Protein 2HJP (pdb70)

B-factor: mean 24.94, std 9.7, range [4.36, 78.2]

Structure (mmCIF, N/CA/C/O backbone):
data_2HJP
#
_entry.id   2HJP
#
_cell.length_a   74.890
_cell.length_b   79.180
_cell.length_c   93.430
_cell.angle_alpha   90.00
_cell.angle_beta   90.00
_cell.angle_gamma   90.00
#
_symmetry.space_group_name_H-M   'I 2 2 2'
#
loop_
_entity.id
_entity.type
_entity.pdbx_description
1 polymer 'Phosphonopyruvate hydrolase'
2 non-polymer alpha-D-xylopyranose
3 non-polymer 'MAGNESIUM ION'
4 non-polymer 'SODIUM ION'
5 non-polymer 'CHLORIDE ION'
6 non-polymer PHOSPHONOPYRUVATE
7 water water
#
loop_
_atom_site.group_PDB
_atom_site.id
_atom_site.type_symbol
_atom_site.label_atom_id
_atom_site.label_alt_id
_atom_site.label_comp_id
_atom_site.label_asym_id
_atom_site.label_entity_id
_atom_site.label_seq_id
_atom_site.pdbx_PDB_ins_code
_atom_site.Cartn_x
_atom_site.Cartn_y
_atom_site.Cartn_z
_atom_site.occupancy
_atom_site.B_iso_or_equiv
_atom_site.auth_seq_id
_atom_site.auth_comp_id
_atom_site.auth_asym_id
_atom_site.auth_atom_id
_atom_site.pdbx_PDB_model_num
ATOM 1 N N . MET A 1 1 ? 48.643 39.694 16.845 1.00 34.03 1 MET A N 1
ATOM 2 C CA . MET A 1 1 ? 48.360 38.399 17.520 1.00 34.69 1 MET A CA 1
ATOM 3 C C . MET A 1 1 ? 47.899 38.539 18.963 1.00 31.32 1 MET A C 1
ATOM 4 O O . MET A 1 1 ? 48.517 39.245 19.754 1.00 30.64 1 MET A O 1
ATOM 9 N N . THR A 1 2 ? 46.851 37.819 19.317 1.00 29.79 2 THR A N 1
ATOM 10 C CA . THR A 1 2 ? 46.388 37.836 20.692 1.00 26.50 2 THR A CA 1
A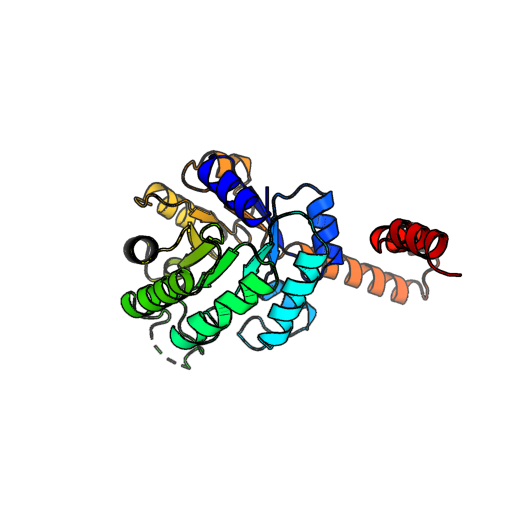TOM 11 C C . THR A 1 2 ? 47.382 36.983 21.518 1.00 24.39 2 THR A C 1
ATOM 12 O O . THR A 1 2 ? 48.226 36.267 20.968 1.00 23.63 2 THR A O 1
ATOM 16 N N . LYS A 1 3 ? 47.323 37.068 22.841 1.00 22.45 3 LYS A N 1
ATOM 17 C CA . LYS A 1 3 ? 48.240 36.220 23.626 1.00 21.49 3 LYS A CA 1
ATOM 18 C C . LYS A 1 3 ? 47.996 34.741 23.362 1.00 20.19 3 LYS A C 1
ATOM 19 O O . LYS A 1 3 ? 48.919 33.957 23.292 1.00 19.28 3 LYS A O 1
ATOM 25 N N . ASN A 1 4 ? 46.742 34.338 23.208 1.00 22.59 4 ASN A N 1
ATOM 26 C CA . ASN A 1 4 ? 46.479 32.873 23.002 1.00 22.87 4 ASN A CA 1
ATOM 27 C C . ASN A 1 4 ? 47.103 32.393 21.710 1.00 24.01 4 ASN A C 1
ATOM 28 O O . ASN A 1 4 ? 47.635 31.310 21.633 1.00 23.49 4 ASN A O 1
ATOM 33 N N . GLN A 1 5 ? 47.028 33.241 20.687 1.00 27.48 5 GLN A N 1
ATOM 34 C CA . GLN A 1 5 ? 47.619 32.909 19.392 1.00 29.32 5 GLN A CA 1
ATOM 35 C C . GLN A 1 5 ? 49.123 32.816 19.548 1.00 29.00 5 GLN A C 1
ATOM 36 O O . GLN A 1 5 ? 49.757 31.897 19.025 1.00 29.96 5 GLN A O 1
ATOM 42 N N . ALA A 1 6 ? 49.704 33.811 20.213 1.00 26.28 6 ALA A N 1
ATOM 43 C CA . ALA A 1 6 ? 51.146 33.790 20.475 1.00 23.83 6 ALA A CA 1
ATOM 44 C C . ALA A 1 6 ? 51.607 32.468 21.137 1.00 22.14 6 ALA A C 1
ATOM 45 O O . ALA A 1 6 ? 52.608 31.935 20.779 1.00 21.76 6 ALA A O 1
ATOM 47 N N . LEU A 1 7 ? 50.887 31.962 22.137 1.00 22.47 7 LEU A N 1
ATOM 48 C CA . LEU A 1 7 ? 51.305 30.735 22.798 1.00 21.50 7 LEU A CA 1
ATOM 49 C C . LEU A 1 7 ? 51.138 29.557 21.854 1.00 24.05 7 LEU A C 1
ATOM 50 O O . LEU A 1 7 ? 52.022 28.680 21.751 1.00 22.74 7 LEU A O 1
ATOM 55 N N . ARG A 1 8 ? 50.008 29.520 21.161 1.00 24.62 8 ARG A N 1
ATOM 56 C CA . ARG A 1 8 ? 49.766 28.440 20.198 1.00 26.41 8 ARG A CA 1
ATOM 57 C C . ARG A 1 8 ? 50.856 28.496 19.095 1.00 27.36 8 ARG A C 1
ATOM 58 O O . ARG A 1 8 ? 51.373 27.475 18.689 1.00 29.04 8 ARG A O 1
ATOM 66 N N . ALA A 1 9 ? 51.251 29.683 18.650 1.00 27.67 9 ALA A N 1
ATOM 67 C CA . ALA A 1 9 ? 52.296 29.816 17.635 1.00 28.96 9 ALA A CA 1
ATOM 68 C C . ALA A 1 9 ? 53.653 29.241 18.150 1.00 29.98 9 ALA A C 1
ATOM 69 O O . ALA A 1 9 ? 54.362 28.501 17.444 1.00 28.47 9 ALA A O 1
ATOM 71 N N . ALA A 1 10 ? 54.010 29.578 19.384 1.00 30.15 10 ALA A N 1
ATOM 72 C CA . ALA A 1 10 ? 55.242 29.059 19.982 1.00 29.42 10 ALA A CA 1
ATOM 73 C C . ALA A 1 10 ? 55.161 27.517 20.044 1.00 29.20 10 ALA A C 1
ATOM 74 O O . ALA A 1 10 ? 56.103 26.810 19.682 1.00 29.70 10 ALA A O 1
ATOM 76 N N . LEU A 1 11 ? 54.033 26.978 20.475 1.00 29.54 11 LEU A N 1
ATOM 77 C CA . LEU A 1 11 ? 53.916 25.502 20.505 1.00 31.89 11 LEU A CA 1
ATOM 78 C C . LEU A 1 11 ? 53.971 24.821 19.113 1.00 32.81 11 LEU A C 1
ATOM 79 O O . LEU A 1 11 ? 54.592 23.751 18.939 1.00 33.69 11 LEU A O 1
ATOM 84 N N . ASP A 1 12 ? 53.315 25.415 18.122 1.00 32.59 12 ASP A N 1
ATOM 85 C CA . ASP A 1 12 ? 53.311 24.802 16.788 1.00 32.09 12 ASP A CA 1
ATOM 86 C C . ASP A 1 12 ? 54.630 25.086 16.098 1.00 31.67 12 ASP A C 1
ATOM 87 O O . ASP A 1 12 ? 55.027 24.377 15.198 1.00 32.50 12 ASP A O 1
ATOM 92 N N . SER A 1 13 ? 55.319 26.142 16.514 1.00 32.49 13 SER A N 1
ATOM 93 C CA . SER A 1 13 ? 56.562 26.500 15.857 1.00 32.74 13 SER A CA 1
ATOM 94 C C . SER A 1 13 ? 57.732 25.600 16.135 1.00 33.28 13 SER A C 1
ATOM 95 O O . SER A 1 13 ? 58.691 25.618 15.397 1.00 34.91 13 SER A O 1
ATOM 98 N N . GLY A 1 14 ? 57.716 24.819 17.198 1.00 32.04 14 GLY A N 1
ATOM 99 C CA . GLY A 1 14 ? 58.918 24.041 17.426 1.00 31.66 14 GLY A CA 1
ATOM 100 C C . GLY A 1 14 ? 59.981 24.750 18.291 1.00 29.32 14 GLY A C 1
ATOM 101 O O . GLY A 1 14 ? 60.918 24.107 18.767 1.00 28.64 14 GLY A O 1
ATOM 102 N N . ARG A 1 15 ? 59.877 26.065 18.471 1.00 28.76 15 ARG A N 1
ATOM 103 C CA . ARG A 1 15 ? 60.812 26.803 19.344 1.00 29.33 15 ARG A CA 1
ATOM 104 C C . ARG A 1 15 ? 60.526 26.351 20.784 1.00 27.25 15 ARG A C 1
ATOM 105 O O . ARG A 1 15 ? 59.431 25.927 21.093 1.00 26.72 15 ARG A O 1
ATOM 113 N N . LEU A 1 16 ? 61.505 26.424 21.660 1.00 25.12 16 LEU A N 1
ATOM 114 C CA . LEU A 1 16 ? 61.302 26.075 23.072 1.00 24.07 16 LEU A C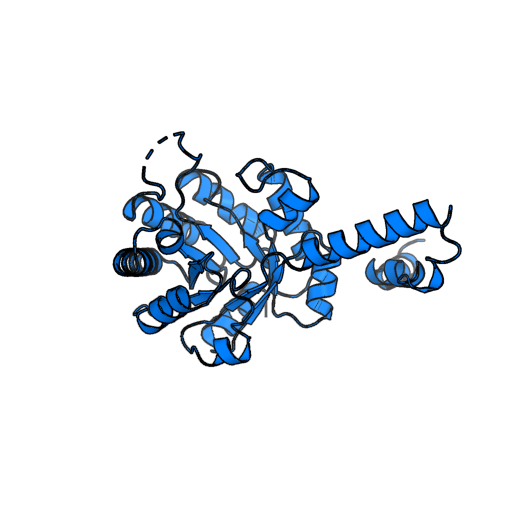A 1
ATOM 115 C C . LEU A 1 16 ? 60.808 27.356 23.769 1.00 21.89 16 LEU A C 1
ATOM 116 O O . LEU A 1 16 ? 61.505 28.403 23.741 1.00 22.40 16 LEU A O 1
ATOM 121 N N . PHE A 1 17 ? 59.659 27.265 24.436 1.00 19.36 17 PHE A N 1
ATOM 122 C CA . PHE A 1 17 ? 59.011 28.408 25.118 1.00 17.63 17 PHE A CA 1
ATOM 123 C C . PHE A 1 17 ? 59.351 28.378 26.624 1.00 17.52 17 PHE A C 1
ATOM 124 O O . PHE A 1 17 ? 59.225 27.304 27.287 1.00 19.17 17 PHE A O 1
ATOM 132 N N . THR A 1 18 ? 59.797 29.509 27.162 1.00 16.30 18 THR A N 1
ATOM 133 C CA . THR A 1 18 ? 60.125 29.565 28.588 1.00 15.70 18 THR A CA 1
ATOM 134 C C . THR A 1 18 ? 59.077 30.363 29.360 1.00 16.04 18 THR A C 1
ATOM 135 O O . THR A 1 18 ? 58.575 31.404 28.885 1.00 14.45 18 THR A O 1
ATOM 139 N N . ALA A 1 19 ? 58.722 29.846 30.518 1.00 15.80 19 ALA A N 1
ATOM 140 C CA . ALA A 1 19 ? 57.734 30.561 31.337 1.00 17.56 19 ALA A CA 1
ATOM 141 C C . ALA A 1 19 ? 58.332 30.601 32.771 1.00 16.60 19 ALA A C 1
ATOM 142 O O . ALA A 1 19 ? 58.803 29.592 33.282 1.00 18.53 19 ALA A O 1
ATOM 144 N N . MET A 1 20 ? 58.264 31.760 33.387 1.00 16.81 20 MET A N 1
ATOM 145 C CA . MET A 1 20 ? 58.784 31.994 34.772 1.00 15.99 20 MET A CA 1
ATOM 146 C C . MET A 1 20 ? 57.665 32.248 35.791 1.00 16.77 20 MET A C 1
ATOM 147 O O . MET A 1 20 ? 56.671 33.005 35.555 1.00 16.90 20 MET A O 1
ATOM 152 N N . ALA A 1 21 ? 57.848 31.626 36.942 1.00 16.39 21 ALA A N 1
ATOM 153 C CA . ALA A 1 21 ? 56.917 31.806 38.029 1.00 13.76 21 ALA A CA 1
ATOM 154 C C . ALA A 1 21 ? 56.800 33.290 38.453 1.00 14.50 21 ALA A C 1
ATOM 155 O O . ALA A 1 21 ? 57.775 34.063 38.391 1.00 15.27 21 ALA A O 1
ATOM 157 N N . ALA A 1 22 ? 55.614 33.671 38.923 1.00 14.55 22 ALA A N 1
ATOM 158 C CA . ALA A 1 22 ? 55.399 34.992 39.451 1.00 14.02 22 ALA A CA 1
ATOM 159 C C . ALA A 1 22 ? 54.346 34.886 40.544 1.00 14.59 22 ALA A C 1
ATOM 160 O O . ALA A 1 22 ? 53.355 34.177 40.362 1.00 14.13 22 ALA A O 1
ATOM 162 N N . HIS A 1 23 ? 54.566 35.568 41.675 1.00 15.36 23 HIS A N 1
ATOM 163 C CA . HIS A 1 23 ? 53.569 35.553 42.780 1.00 15.94 23 HIS A CA 1
ATOM 164 C C . HIS A 1 23 ? 52.777 36.896 42.837 1.00 16.57 23 HIS A C 1
ATOM 165 O O . HIS A 1 23 ? 51.882 37.090 43.692 1.00 18.15 23 HIS A O 1
ATOM 172 N N . ASN A 1 24 ? 53.133 37.856 41.979 1.00 15.69 24 ASN A N 1
ATOM 173 C CA . ASN A 1 24 ? 52.378 39.113 41.880 1.00 16.17 24 ASN A CA 1
ATOM 174 C C . ASN A 1 24 ? 52.644 39.750 40.521 1.00 15.15 24 ASN A C 1
ATOM 175 O O . ASN A 1 24 ? 53.491 39.255 39.811 1.00 15.51 24 ASN A O 1
ATOM 180 N N . PRO A 1 25 ? 51.869 40.792 40.124 1.00 16.69 25 PRO A N 1
ATOM 181 C CA . PRO A 1 25 ? 52.057 41.455 38.808 1.00 17.72 25 PRO A CA 1
ATOM 182 C C . PRO A 1 25 ? 53.449 42.118 38.631 1.00 18.30 25 PRO A C 1
ATOM 183 O O . PRO A 1 25 ? 53.983 42.163 37.523 1.00 16.01 25 PRO A O 1
ATOM 187 N N . LEU A 1 26 ? 54.015 42.645 39.722 1.00 17.95 26 LEU A N 1
ATOM 188 C CA . LEU A 1 26 ? 55.320 43.276 39.605 1.00 16.87 26 LEU A CA 1
ATOM 189 C C . LEU A 1 26 ? 56.374 42.219 39.170 1.00 16.24 26 LEU A C 1
ATOM 190 O O . LEU A 1 26 ? 57.165 42.448 38.264 1.00 15.23 26 LEU A O 1
ATOM 195 N N . VAL A 1 27 ? 56.402 41.102 39.865 1.00 15.72 27 VAL A N 1
ATOM 196 C CA . VAL A 1 27 ? 57.343 40.046 39.518 1.00 17.44 27 VAL A CA 1
ATOM 197 C C . VAL A 1 27 ? 57.058 39.571 38.074 1.00 15.74 27 VAL A C 1
ATOM 198 O O . VAL A 1 27 ? 57.991 39.289 37.309 1.00 15.40 27 VAL A O 1
ATOM 202 N N . ALA A 1 28 ? 55.779 39.477 37.695 1.00 14.35 28 ALA A N 1
ATOM 203 C CA . ALA A 1 28 ? 55.459 39.044 36.297 1.00 14.59 28 ALA A CA 1
ATOM 204 C C . ALA A 1 28 ? 56.032 40.061 35.325 1.00 15.87 28 ALA A C 1
ATOM 205 O O . ALA A 1 28 ? 56.565 39.714 34.242 1.00 15.90 28 ALA A O 1
ATOM 207 N N . LYS A 1 29 ? 55.878 41.354 35.659 1.00 17.41 29 LYS A N 1
ATOM 208 C CA . LYS A 1 29 ? 56.451 42.392 34.799 1.00 15.43 29 LYS A CA 1
ATOM 209 C C . LYS A 1 29 ? 57.978 42.229 34.699 1.00 16.47 29 LYS A C 1
ATOM 210 O O . LYS A 1 29 ? 58.562 42.388 33.598 1.00 14.81 29 LYS A O 1
ATOM 216 N N . LEU A 1 30 ? 58.651 41.881 35.802 1.00 14.88 30 LEU A N 1
ATOM 217 C CA . LEU A 1 30 ? 60.090 41.730 35.684 1.00 15.70 30 LEU A CA 1
ATOM 218 C C . LEU A 1 30 ? 60.441 40.541 34.798 1.00 15.09 30 LEU A C 1
ATOM 219 O O . LEU A 1 30 ? 61.424 40.613 34.055 1.00 16.70 30 LEU A O 1
ATOM 224 N N . ALA A 1 31 ? 59.676 39.451 34.904 1.00 14.81 31 ALA A N 1
ATOM 225 C CA . ALA A 1 31 ? 59.936 38.261 34.055 1.00 15.97 31 ALA A CA 1
ATOM 226 C C . ALA A 1 31 ? 59.781 38.659 32.599 1.00 17.44 31 ALA A C 1
ATOM 227 O O . ALA A 1 31 ? 60.634 38.263 31.751 1.00 17.19 31 ALA A O 1
ATOM 229 N N . GLU A 1 32 ? 58.735 39.448 32.289 1.00 17.05 32 GLU A N 1
ATOM 230 C CA . GLU A 1 32 ? 58.539 39.871 30.909 1.00 17.58 32 GLU A CA 1
ATOM 231 C C . GLU A 1 32 ? 59.748 40.650 30.429 1.00 17.87 32 GLU A C 1
ATOM 232 O O . GLU A 1 32 ? 60.266 40.430 29.322 1.00 18.12 32 GLU A O 1
ATOM 238 N N . GLN A 1 33 ? 60.186 41.587 31.264 1.00 18.82 33 GLN A N 1
ATOM 239 C CA . GLN A 1 33 ? 61.306 42.444 30.944 1.00 18.79 33 GLN A CA 1
ATOM 240 C C . GLN A 1 33 ? 62.607 41.668 30.819 1.00 18.15 33 GLN A C 1
ATOM 241 O O . GLN A 1 33 ? 63.457 42.046 29.995 1.00 18.52 33 GLN A O 1
ATOM 247 N N . ALA A 1 34 ? 62.761 40.607 31.600 1.00 16.99 34 ALA A N 1
ATOM 248 C CA . ALA A 1 34 ? 63.988 39.762 31.529 1.00 18.52 34 ALA A CA 1
ATOM 249 C C . ALA A 1 34 ? 63.993 38.944 30.210 1.00 18.69 34 ALA A C 1
ATOM 250 O O . ALA A 1 34 ? 65.020 38.447 29.817 1.00 19.11 34 ALA A O 1
ATOM 252 N N . GLY A 1 35 ? 62.841 38.839 29.537 1.00 17.87 35 GLY A N 1
ATOM 253 C CA . GLY A 1 35 ? 62.787 38.154 28.266 1.00 17.96 35 GLY A CA 1
ATOM 254 C C . GLY A 1 35 ? 62.165 36.779 28.280 1.00 18.41 35 GLY A C 1
ATOM 255 O O . GLY A 1 35 ? 62.317 36.066 27.297 1.00 17.08 35 GLY A O 1
ATOM 256 N N . PHE A 1 36 ? 61.497 36.362 29.375 1.00 17.28 36 PHE A N 1
ATOM 257 C CA . PHE A 1 36 ? 60.896 35.030 29.329 1.00 15.23 36 PHE A CA 1
ATOM 258 C C . PHE A 1 36 ? 59.715 35.078 28.373 1.00 17.17 36 PHE A C 1
ATOM 259 O O . PHE A 1 36 ? 59.131 36.135 28.139 1.00 17.90 36 PHE A O 1
ATOM 267 N N . GLY A 1 37 ? 59.377 33.919 27.817 1.00 17.24 37 GLY A N 1
ATOM 268 C CA . GLY A 1 37 ? 58.290 33.772 26.868 1.00 16.41 37 GLY A CA 1
ATOM 269 C C . GLY A 1 37 ? 56.917 33.952 27.496 1.00 16.23 37 GLY A C 1
ATOM 270 O O . GLY A 1 37 ? 56.021 34.530 26.883 1.00 15.41 37 GLY A O 1
ATOM 271 N N . GLY A 1 38 ? 56.741 33.442 28.706 1.00 14.97 38 GLY A N 1
ATOM 272 C CA . GLY A 1 38 ? 55.448 33.595 29.340 1.00 14.57 38 GLY A CA 1
ATOM 273 C C . GLY A 1 38 ? 55.592 33.580 30.875 1.00 15.67 38 GLY A C 1
ATOM 274 O O . GLY A 1 38 ? 56.716 33.387 31.408 1.00 14.66 38 GLY A O 1
ATOM 275 N N . ILE A 1 39 ? 54.484 33.816 31.560 1.00 13.62 39 ILE A N 1
ATOM 276 C CA . ILE A 1 39 ? 54.421 33.816 33.005 1.00 14.25 39 ILE A CA 1
ATOM 277 C C . ILE A 1 39 ? 53.767 32.506 33.496 1.00 13.20 39 ILE A C 1
ATOM 278 O O . ILE A 1 39 ? 52.818 32.018 32.867 1.00 13.73 39 ILE A O 1
ATOM 283 N N . TRP A 1 40 ? 54.299 31.930 34.583 1.00 15.16 40 TRP A N 1
ATOM 284 C CA . TRP A 1 40 ? 53.737 30.721 35.188 1.00 14.14 40 TRP A CA 1
ATOM 285 C C . TRP A 1 40 ? 53.015 31.222 36.465 1.00 15.98 40 TRP A C 1
ATOM 286 O O . TRP A 1 40 ? 53.670 31.699 37.429 1.00 15.83 40 TRP A O 1
ATOM 297 N N . GLY A 1 41 ? 51.685 31.120 36.464 1.00 14.10 41 GLY A N 1
ATOM 298 C CA . GLY A 1 41 ? 50.889 31.575 37.608 1.00 16.11 41 GLY A CA 1
ATOM 299 C C . GLY A 1 41 ? 50.818 30.460 38.631 1.00 13.78 41 GLY A C 1
ATOM 300 O O . GLY A 1 41 ? 49.804 29.873 38.908 1.00 14.31 41 GLY A O 1
ATOM 301 N N . SER A 1 42 ? 51.976 30.198 39.188 1.00 13.41 42 SER A N 1
ATOM 302 C CA . SER A 1 42 ? 52.254 29.168 40.163 1.00 13.38 42 SER A CA 1
ATOM 303 C C . SER A 1 42 ? 51.385 29.119 41.447 1.00 14.90 42 SER A C 1
ATOM 304 O O . SER A 1 42 ? 51.320 30.091 42.162 1.00 14.83 42 SER A O 1
ATOM 307 N N . GLY A 1 43 ? 50.745 27.989 41.734 1.00 15.27 43 GLY A N 1
ATOM 308 C CA . GLY A 1 43 ? 49.993 27.877 42.995 1.00 16.41 43 GLY A CA 1
ATOM 309 C C . GLY A 1 43 ? 50.967 27.775 44.191 1.00 16.82 43 GLY A C 1
ATOM 310 O O . GLY A 1 43 ? 50.683 28.222 45.283 1.00 17.47 43 GLY A O 1
ATOM 311 N N . PHE A 1 44 ? 52.155 27.207 43.972 1.00 17.68 44 PHE A N 1
ATOM 312 C CA . PHE A 1 44 ? 53.124 27.060 45.034 1.00 15.39 44 PHE A CA 1
ATOM 313 C C . PHE A 1 44 ? 53.607 28.473 45.432 1.00 16.18 44 PHE A C 1
ATOM 314 O O . PHE A 1 44 ? 53.670 28.843 46.643 1.00 16.88 44 PHE A O 1
ATOM 322 N N . GLU A 1 45 ? 53.967 29.258 44.420 1.00 14.91 45 GLU A N 1
ATOM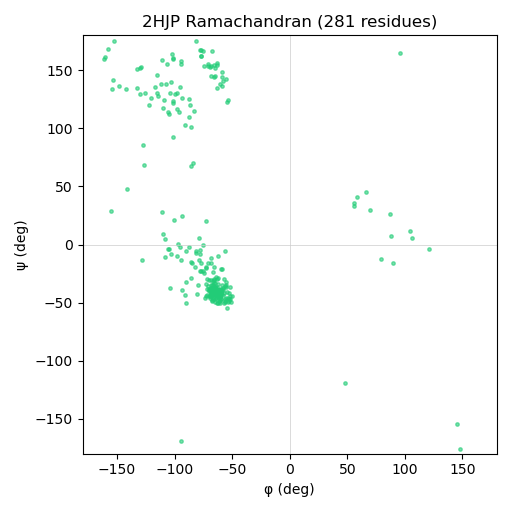 323 C CA . GLU A 1 45 ? 54.415 30.634 44.698 1.00 14.57 45 GLU A CA 1
ATOM 324 C C . GLU A 1 45 ? 53.347 31.496 45.354 1.00 15.00 45 GLU A C 1
ATOM 325 O O . GLU A 1 45 ? 53.646 32.197 46.313 1.00 12.89 45 GLU A O 1
ATOM 331 N N . LEU A 1 46 ? 52.101 31.458 44.862 1.00 14.30 46 LEU A N 1
ATOM 332 C CA . LEU A 1 46 ? 51.113 32.318 45.487 1.00 13.11 46 LEU A CA 1
ATOM 333 C C . LEU A 1 46 ? 50.817 31.811 46.924 1.00 12.90 46 LEU A C 1
ATOM 334 O O . LEU A 1 46 ? 50.729 32.613 47.853 1.00 13.69 46 LEU A O 1
ATOM 339 N N . SER A 1 47 ? 50.673 30.504 47.133 1.00 12.55 47 SER A N 1
ATOM 340 C CA . SER A 1 47 ? 50.415 30.051 48.504 1.00 13.42 47 SER A CA 1
ATOM 341 C C . SER A 1 47 ? 51.643 30.372 49.384 1.00 13.28 47 SER A C 1
ATOM 342 O O . SER A 1 47 ? 51.508 30.730 50.536 1.00 14.33 47 SER A O 1
ATOM 345 N N . ALA A 1 48 ? 52.854 30.237 48.856 1.00 14.76 48 ALA A N 1
ATOM 346 C CA . ALA A 1 48 ? 54.032 30.537 49.684 1.00 13.17 48 ALA A CA 1
ATOM 347 C C . ALA A 1 48 ? 53.990 32.017 50.085 1.00 13.80 48 ALA A C 1
ATOM 348 O O . ALA A 1 48 ? 54.309 32.382 51.238 1.00 13.22 48 ALA A O 1
ATOM 350 N N . SER A 1 49 ? 53.581 32.889 49.167 1.00 13.24 49 SER A N 1
ATOM 351 C CA . SER A 1 49 ? 53.554 34.325 49.476 1.00 12.48 49 SER A CA 1
ATOM 352 C C . SER A 1 49 ? 52.519 34.672 50.584 1.00 13.95 49 SER A C 1
ATOM 353 O O . SER A 1 49 ? 52.658 35.661 51.298 1.00 13.21 49 SER A O 1
ATOM 356 N N . TYR A 1 50 ? 51.569 33.763 50.789 1.00 15.71 50 TYR A N 1
ATOM 357 C CA . TYR A 1 50 ? 50.536 33.844 51.828 1.00 15.93 50 TYR A CA 1
ATOM 358 C C . TYR A 1 50 ? 50.951 33.046 53.023 1.00 16.82 50 TYR A C 1
ATOM 359 O O . TYR A 1 50 ? 50.234 32.975 53.993 1.00 17.17 50 TYR A O 1
ATOM 368 N N . ALA A 1 51 ? 52.124 32.429 52.966 1.00 16.38 51 ALA A N 1
ATOM 369 C CA . ALA A 1 51 ? 52.595 31.661 54.101 1.00 17.35 51 ALA A CA 1
ATOM 370 C C . ALA A 1 51 ? 51.636 30.540 54.510 1.00 16.69 51 ALA A C 1
ATOM 371 O O . ALA A 1 51 ? 51.352 30.355 55.718 1.00 17.57 51 ALA A O 1
ATOM 373 N N . VAL A 1 52 ? 51.074 29.865 53.507 1.00 18.07 52 VAL A N 1
ATOM 374 C CA . VAL A 1 52 ? 50.205 28.691 53.724 1.00 17.88 52 VAL A CA 1
ATOM 375 C C . VAL A 1 52 ? 50.727 27.582 52.796 1.00 17.22 52 VAL A C 1
ATOM 376 O O . VAL A 1 52 ? 51.366 27.876 51.761 1.00 15.58 52 VAL A O 1
ATOM 380 N N . PRO A 1 53 ? 50.524 26.291 53.179 1.00 16.58 53 PRO A N 1
ATOM 381 C CA . PRO A 1 53 ? 51.019 25.210 52.333 1.00 16.73 53 PRO A CA 1
ATOM 382 C C . PRO A 1 53 ? 50.331 25.142 50.987 1.00 18.41 53 PRO A C 1
ATOM 383 O O . PRO A 1 53 ? 49.201 25.607 50.848 1.00 18.58 53 PRO A O 1
ATOM 387 N N . ASP A 1 54 ? 51.051 24.581 50.009 1.00 19.49 54 ASP A N 1
ATOM 388 C CA . ASP A 1 54 ? 50.539 24.371 48.649 1.00 21.16 54 ASP A CA 1
ATOM 389 C C . ASP A 1 54 ? 49.757 23.013 48.717 1.00 23.69 54 ASP A C 1
ATOM 390 O O . ASP A 1 54 ? 50.226 22.020 48.189 1.00 25.45 54 ASP A O 1
ATOM 395 N N . ALA A 1 55 ? 48.610 22.989 49.397 1.00 24.96 55 ALA A N 1
ATOM 396 C CA . ALA A 1 55 ? 47.833 21.773 49.577 1.00 28.40 55 ALA A CA 1
ATOM 397 C C . ALA A 1 55 ? 46.370 22.157 49.471 1.00 29.70 55 ALA A C 1
ATOM 398 O O . ALA A 1 55 ? 45.555 21.803 50.332 1.00 29.90 55 ALA A O 1
ATOM 400 N N . ASN A 1 56 ? 46.048 22.928 48.437 1.00 29.65 56 ASN A N 1
ATOM 401 C CA . ASN A 1 56 ? 44.676 23.388 48.199 1.00 31.19 56 ASN A CA 1
ATOM 402 C C . ASN A 1 56 ? 44.095 24.134 49.407 1.00 30.55 56 ASN A C 1
ATOM 403 O O . ASN A 1 56 ? 42.895 24.067 49.713 1.00 29.34 56 ASN A O 1
ATOM 408 N N . ILE A 1 57 ? 44.937 24.872 50.093 1.00 27.69 57 ILE A N 1
ATOM 409 C CA . ILE A 1 57 ? 44.421 25.615 51.223 1.00 26.51 57 ILE A CA 1
ATOM 410 C C . ILE A 1 57 ? 44.054 26.989 50.786 1.00 25.20 57 ILE A C 1
ATOM 411 O O . ILE A 1 57 ? 43.063 27.527 51.196 1.00 22.50 57 ILE A O 1
ATOM 416 N N . LEU A 1 58 ? 44.872 27.563 49.912 1.00 26.04 58 LEU A N 1
ATOM 417 C CA . LEU A 1 58 ? 44.627 28.910 49.431 1.00 26.61 58 LEU A CA 1
ATOM 418 C C . LEU A 1 58 ? 43.321 28.963 48.662 1.00 26.25 58 LEU A C 1
ATOM 419 O O . LEU A 1 58 ? 43.037 28.072 47.869 1.00 23.32 58 LEU A O 1
ATOM 424 N N . SER A 1 59 ? 42.498 29.968 48.910 1.00 24.46 59 SER A N 1
ATOM 425 C CA . SER A 1 59 ? 41.244 30.095 48.183 1.00 24.88 59 SER A CA 1
ATOM 426 C C . SER A 1 59 ? 41.407 30.121 46.632 1.00 23.81 59 SER A C 1
ATOM 427 O O . SER A 1 59 ? 42.327 30.699 46.108 1.00 22.24 59 SER A O 1
ATOM 430 N N . MET A 1 60 ? 40.502 29.507 45.898 1.00 23.03 60 MET A N 1
ATOM 431 C CA . MET A 1 60 ? 40.618 29.544 44.441 1.00 24.53 60 MET A CA 1
ATOM 432 C C . MET A 1 60 ? 40.446 30.996 43.939 1.00 23.00 60 MET A C 1
ATOM 433 O O . MET A 1 60 ? 41.032 31.388 42.967 1.00 19.98 60 MET A O 1
ATOM 438 N N . SER A 1 61 ? 39.560 31.740 44.600 1.00 19.04 61 SER A N 1
ATOM 439 C CA . SER A 1 61 ? 39.328 33.137 44.243 1.00 20.56 61 SER A CA 1
ATOM 440 C C . SER A 1 61 ? 40.637 34.004 44.356 1.00 18.50 61 SER A C 1
ATOM 441 O O . SER A 1 61 ? 40.945 34.883 43.513 1.00 16.85 61 SER A O 1
ATOM 444 N N . THR A 1 62 ? 41.442 33.724 45.364 1.00 18.07 62 THR A N 1
ATOM 445 C CA . THR A 1 62 ? 42.648 34.486 45.529 1.00 17.75 62 THR A CA 1
ATOM 446 C C . THR A 1 62 ? 43.539 34.226 44.301 1.00 15.93 62 THR A C 1
ATOM 447 O O . THR A 1 62 ? 44.098 35.166 43.726 1.00 16.50 62 THR A O 1
ATOM 451 N N . HIS A 1 63 ? 43.606 32.976 43.871 1.00 13.87 63 HIS A N 1
ATOM 452 C CA . HIS A 1 63 ? 44.437 32.678 42.741 1.00 14.91 63 HIS A CA 1
ATOM 453 C C . HIS A 1 63 ? 43.872 33.247 41.403 1.00 15.03 63 HIS A C 1
ATOM 454 O O . HIS A 1 63 ? 44.594 33.936 40.617 1.00 15.49 63 HIS A O 1
ATOM 461 N N . LEU A 1 64 ? 42.573 33.077 41.202 1.00 14.82 64 LEU A N 1
ATOM 462 C CA . LEU A 1 64 ? 41.918 33.565 39.982 1.00 12.83 64 LEU A CA 1
ATOM 463 C C . LEU A 1 64 ? 42.091 35.069 39.895 1.00 13.25 64 LEU A C 1
ATOM 464 O O . LEU A 1 64 ? 42.452 35.584 38.829 1.00 12.06 64 LEU A O 1
ATOM 469 N N . GLU A 1 65 ? 41.884 35.797 41.007 1.00 12.96 65 GLU A N 1
ATOM 470 C CA . GLU A 1 65 ? 42.067 37.267 40.935 1.00 14.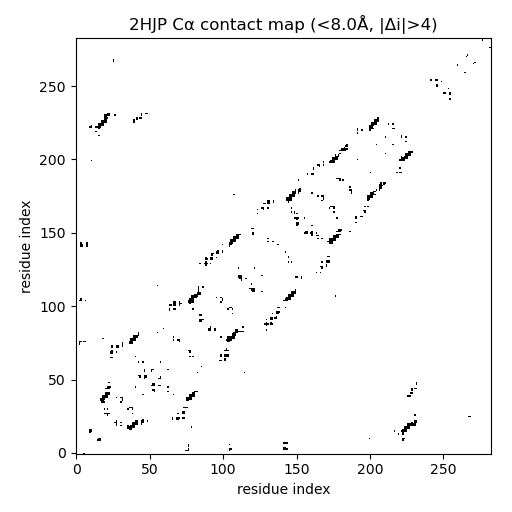45 65 GLU A CA 1
ATOM 471 C C . GLU A 1 65 ? 43.541 37.676 40.687 1.00 13.84 65 GLU A C 1
ATOM 472 O O . GLU A 1 65 ? 43.796 38.652 40.011 1.00 13.09 65 GLU A O 1
ATOM 478 N N . MET A 1 66 ? 44.486 36.918 41.237 1.00 13.26 66 MET A N 1
ATOM 479 C CA . MET A 1 66 ? 45.886 37.192 40.988 1.00 12.53 66 MET A CA 1
ATOM 480 C C . MET A 1 66 ? 46.143 36.956 39.496 1.00 13.11 66 MET A C 1
ATOM 481 O O . MET A 1 66 ? 46.966 37.658 38.934 1.00 13.89 66 MET A O 1
ATOM 486 N N . MET A 1 67 ? 45.509 35.959 38.869 1.00 12.45 67 MET A N 1
ATOM 487 C CA . MET A 1 67 ? 45.770 35.717 37.442 1.00 15.02 67 MET A CA 1
ATOM 488 C C . MET A 1 67 ? 45.263 36.903 36.654 1.00 14.30 67 MET A C 1
ATOM 489 O O . MET A 1 67 ? 45.917 37.359 35.708 1.00 14.90 67 MET A O 1
ATOM 494 N N . ARG A 1 68 ? 44.077 37.396 37.011 1.00 13.05 68 ARG A N 1
ATOM 495 C CA . ARG A 1 68 ? 43.515 38.582 36.337 1.00 13.43 68 ARG A CA 1
ATOM 496 C C . ARG A 1 68 ? 44.458 39.784 36.388 1.00 13.38 68 ARG A C 1
ATOM 497 O O . ARG A 1 68 ? 44.710 40.461 35.373 1.00 13.62 68 ARG A O 1
ATOM 505 N N . ALA A 1 69 ? 44.940 40.059 37.591 1.00 13.42 69 ALA A N 1
ATOM 506 C CA . ALA A 1 69 ? 45.835 41.155 37.802 1.00 14.69 69 ALA A CA 1
ATOM 507 C C . ALA A 1 69 ? 47.156 40.955 36.998 1.00 14.15 69 ALA A C 1
ATOM 508 O O . ALA A 1 69 ? 47.655 41.884 36.408 1.00 17.41 69 ALA A O 1
ATOM 510 N N . ILE A 1 70 ? 47.716 39.747 37.006 1.00 15.18 70 ILE A N 1
ATOM 511 C CA . ILE A 1 70 ? 48.946 39.525 36.219 1.00 15.45 70 ILE A CA 1
ATOM 512 C C . ILE A 1 70 ? 48.684 39.695 34.700 1.00 16.11 70 ILE A C 1
ATOM 513 O O . ILE A 1 70 ? 49.437 40.339 33.998 1.00 15.34 70 ILE A O 1
ATOM 518 N N . ALA A 1 71 ? 47.599 39.106 34.186 1.00 14.93 71 ALA A N 1
ATOM 519 C CA . ALA A 1 71 ? 47.343 39.203 32.771 1.00 16.28 71 ALA A CA 1
ATOM 520 C C . ALA A 1 71 ? 47.084 40.665 32.364 1.00 18.10 71 ALA A C 1
ATOM 521 O O . ALA A 1 71 ? 47.383 41.016 31.249 1.00 17.07 71 ALA A O 1
ATOM 523 N N . SER A 1 72 ? 46.571 41.511 33.265 1.00 17.42 72 SER A N 1
ATOM 524 C CA . SER A 1 72 ? 46.291 42.898 32.902 1.00 19.81 72 SER A CA 1
ATOM 525 C C . SER A 1 72 ? 47.548 43.752 32.960 1.00 20.80 72 SER A C 1
ATOM 526 O O . SER A 1 72 ? 47.561 44.923 32.574 1.00 22.86 72 SER A O 1
ATOM 529 N N . THR A 1 73 ? 48.624 43.163 33.454 1.00 19.65 73 THR A N 1
ATOM 530 C CA . THR A 1 73 ? 49.884 43.883 33.566 1.00 18.85 73 THR A CA 1
ATOM 531 C C . THR A 1 73 ? 50.886 43.470 32.461 1.00 19.25 73 THR A C 1
ATOM 532 O O . THR A 1 73 ? 51.625 44.296 32.009 1.00 19.71 73 THR A O 1
ATOM 536 N N . VAL A 1 74 ? 50.944 42.192 32.061 1.00 17.06 74 VAL A N 1
ATOM 537 C CA . VAL A 1 74 ? 51.969 41.813 31.101 1.00 17.56 74 VAL A CA 1
ATOM 538 C C . VAL A 1 74 ? 51.362 41.672 29.684 1.00 17.49 74 VAL A C 1
ATOM 539 O O . VAL A 1 74 ? 50.148 41.563 29.535 1.00 17.42 74 VAL A O 1
ATOM 543 N N . SER A 1 75 ? 52.218 41.653 28.674 1.00 18.15 75 SER A N 1
ATOM 544 C CA . SER A 1 75 ? 51.779 41.528 27.297 1.00 19.24 75 SER A CA 1
ATOM 545 C C . SER A 1 75 ? 52.092 40.108 26.801 1.00 19.79 75 SER A C 1
ATOM 546 O O . SER A 1 75 ? 51.697 39.727 25.695 1.00 19.43 75 SER A O 1
ATOM 549 N N . ILE A 1 76 ? 52.750 39.281 27.631 1.00 17.26 76 ILE A N 1
ATOM 550 C CA . ILE A 1 76 ? 53.109 37.941 27.185 1.00 17.98 76 ILE A CA 1
ATOM 551 C C . ILE A 1 76 ? 52.094 36.928 27.783 1.00 16.36 76 ILE A C 1
ATOM 552 O O . ILE A 1 76 ? 51.417 37.267 28.747 1.00 16.28 76 ILE A O 1
ATOM 557 N N . PRO A 1 77 ? 51.969 35.706 27.215 1.00 17.82 77 PRO A N 1
ATOM 558 C CA . PRO A 1 77 ? 51.017 34.694 27.721 1.00 17.74 77 PRO A CA 1
ATOM 559 C C . PRO A 1 77 ? 51.206 34.280 29.185 1.00 16.33 77 PRO A C 1
ATOM 560 O O . PRO A 1 77 ? 52.338 34.130 29.676 1.00 18.01 77 PRO A O 1
ATOM 564 N N . LEU A 1 78 ? 50.092 34.024 29.830 1.00 14.94 78 LEU A N 1
ATOM 565 C CA . LEU A 1 78 ? 50.067 33.596 31.227 1.00 14.16 78 LEU A CA 1
ATOM 566 C C . LEU A 1 78 ? 49.527 32.163 31.196 1.00 15.11 78 LEU A C 1
ATOM 567 O O . LEU A 1 78 ? 48.462 31.908 30.595 1.00 14.80 78 LEU A O 1
ATOM 572 N N . ILE A 1 79 ? 50.263 31.254 31.825 1.00 15.16 79 ILE A N 1
ATOM 573 C CA . ILE A 1 79 ? 49.894 29.870 31.958 1.00 15.28 79 ILE A CA 1
ATOM 574 C C . ILE A 1 79 ? 49.473 29.801 33.428 1.00 17.23 79 ILE A C 1
ATOM 575 O O . ILE A 1 79 ? 50.322 30.000 34.325 1.00 16.99 79 ILE A O 1
ATOM 580 N N . ALA A 1 80 ? 48.186 29.543 33.686 1.00 16.26 80 ALA A N 1
ATOM 581 C CA . ALA A 1 80 ? 47.708 29.453 35.065 1.00 16.94 80 ALA A CA 1
ATOM 582 C C . ALA A 1 80 ? 47.651 28.020 35.622 1.00 16.72 80 ALA A C 1
ATOM 583 O O . ALA A 1 80 ? 47.161 27.102 34.948 1.00 16.22 80 ALA A O 1
ATOM 585 N N . ASP A 1 81 ? 48.126 27.855 36.866 1.00 15.80 81 ASP A N 1
ATOM 586 C CA . ASP A 1 81 ? 48.086 26.593 37.587 1.00 16.30 81 ASP A CA 1
ATOM 587 C C . ASP A 1 81 ? 46.675 26.426 38.244 1.00 17.09 81 ASP A C 1
ATOM 588 O O . ASP A 1 81 ? 46.311 27.208 39.115 1.00 18.35 81 ASP A O 1
ATOM 593 N N . ILE A 1 82 ? 45.872 25.443 37.828 1.00 16.52 82 ILE A N 1
ATOM 594 C CA . ILE A 1 82 ? 44.562 25.278 38.487 1.00 17.24 82 ILE A CA 1
ATOM 595 C C . ILE A 1 82 ? 44.504 24.008 39.320 1.00 17.07 82 ILE A C 1
ATOM 596 O O . ILE A 1 82 ? 43.432 23.413 39.541 1.00 18.37 82 ILE A O 1
ATOM 601 N N . ASP A 1 83 ? 45.674 23.599 39.797 1.00 18.82 83 ASP A N 1
ATOM 602 C CA . ASP A 1 83 ? 45.806 22.430 40.669 1.00 21.87 83 ASP A CA 1
ATOM 603 C C . ASP A 1 83 ? 45.054 21.233 40.104 1.00 21.56 83 ASP A C 1
ATOM 604 O O . ASP A 1 83 ? 45.407 20.795 39.002 1.00 22.49 83 ASP A O 1
ATOM 609 N N . THR A 1 84 ? 44.054 20.699 40.840 1.00 20.36 84 THR A N 1
ATOM 610 C CA . THR A 1 84 ? 43.315 19.579 40.303 1.00 23.47 84 THR A CA 1
ATOM 611 C C . THR A 1 84 ? 41.979 19.993 39.709 1.00 22.87 84 THR A C 1
ATOM 612 O O . THR A 1 84 ? 41.081 19.176 39.588 1.00 25.30 84 THR A O 1
ATOM 616 N N . GLY A 1 85 ? 41.835 21.262 39.362 1.00 22.97 85 GLY A N 1
ATOM 617 C CA . GLY A 1 85 ? 40.585 21.741 38.788 1.00 21.94 85 GLY A CA 1
ATOM 618 C C . GLY A 1 85 ? 39.579 22.197 39.814 1.00 21.55 85 GLY A C 1
ATOM 619 O O . GLY A 1 85 ? 38.416 22.494 39.490 1.00 21.09 85 GLY A O 1
ATOM 620 N N . PHE A 1 86 ? 40.023 22.243 41.069 1.00 21.62 86 PHE A N 1
ATOM 621 C CA . PHE A 1 86 ? 39.138 22.633 42.181 1.00 24.41 86 PHE A CA 1
ATOM 622 C C . PHE A 1 86 ? 37.878 21.788 42.291 1.00 25.37 86 PHE A C 1
ATOM 623 O O . PHE A 1 86 ? 36.855 22.290 42.706 1.00 27.30 86 PHE A O 1
ATOM 631 N N . GLY A 1 87 ? 37.937 20.510 41.950 1.00 24.72 87 GLY A N 1
ATOM 632 C CA . GLY A 1 87 ? 36.740 19.700 42.058 1.00 22.34 87 GLY A CA 1
ATOM 633 C C . GLY A 1 87 ? 36.709 18.676 40.948 1.00 22.71 87 GLY A C 1
ATOM 634 O O . GLY A 1 87 ? 37.767 18.306 40.436 1.00 22.24 87 GLY A O 1
ATOM 635 N N . ASN A 1 88 ? 35.528 18.215 40.564 1.00 20.15 88 ASN A N 1
ATOM 636 C CA . ASN A 1 88 ? 35.464 17.207 39.530 1.00 19.69 88 ASN A CA 1
ATOM 637 C C . ASN A 1 88 ? 35.250 17.894 38.171 1.00 18.60 88 ASN A C 1
ATOM 638 O O . ASN A 1 88 ? 35.300 19.104 38.052 1.00 20.07 88 ASN A O 1
ATOM 643 N N . ALA A 1 89 ? 34.938 17.112 37.148 1.00 19.30 89 ALA A N 1
ATOM 644 C CA . ALA A 1 89 ? 34.741 17.681 35.801 1.00 17.54 89 ALA A CA 1
ATOM 645 C C . ALA A 1 89 ? 33.681 18.751 35.772 1.00 17.95 89 ALA A C 1
ATOM 646 O O . ALA A 1 89 ? 33.745 19.672 34.948 1.00 17.34 89 ALA A O 1
ATOM 648 N N . VAL A 1 90 ? 32.687 18.666 36.650 1.00 18.15 90 VAL A N 1
ATOM 649 C CA . VAL A 1 90 ? 31.663 19.704 36.630 1.00 17.38 90 VAL A CA 1
ATOM 650 C C . VAL A 1 90 ? 32.301 21.040 37.102 1.00 18.66 90 VAL A C 1
ATOM 651 O O . VAL A 1 90 ? 32.085 22.061 36.474 1.00 18.33 90 VAL A O 1
ATOM 655 N N . ASN A 1 91 ? 33.098 21.016 38.171 1.00 16.44 91 ASN A N 1
ATOM 656 C CA . ASN A 1 91 ? 33.755 22.232 38.651 1.00 18.64 91 ASN A CA 1
ATOM 657 C C . ASN A 1 91 ? 34.667 22.722 37.526 1.00 17.44 91 ASN A C 1
ATOM 658 O O . ASN A 1 91 ? 34.691 23.893 37.255 1.00 19.54 91 ASN A O 1
ATOM 663 N N . VAL A 1 92 ? 35.391 21.811 36.865 1.00 15.61 92 VAL A N 1
ATOM 664 C CA . VAL A 1 92 ? 36.282 22.195 35.751 1.00 17.01 92 VAL A CA 1
ATOM 665 C C . VAL A 1 92 ? 35.552 23.014 34.703 1.00 18.13 92 VAL A C 1
ATOM 666 O O . VAL A 1 92 ? 35.992 24.089 34.264 1.00 18.84 92 VAL A O 1
ATOM 670 N N . HIS A 1 93 ? 34.391 22.532 34.329 1.00 17.82 93 HIS A N 1
ATOM 671 C CA . HIS A 1 93 ? 33.542 23.243 33.352 1.00 18.73 93 HIS A CA 1
ATOM 672 C C . HIS A 1 93 ? 33.180 24.650 33.719 1.00 16.81 93 HIS A C 1
ATOM 673 O O . HIS A 1 93 ? 33.099 25.529 32.862 1.00 15.17 93 HIS A O 1
ATOM 680 N N . TYR A 1 94 ? 32.969 24.877 35.011 1.00 18.63 94 TYR A N 1
ATOM 681 C CA . TYR A 1 94 ? 32.601 26.187 35.502 1.00 19.35 94 TYR A CA 1
ATOM 682 C C . TYR A 1 94 ? 33.824 27.061 35.770 1.00 19.20 94 TYR A C 1
ATOM 683 O O . TYR A 1 94 ? 33.754 28.270 35.664 1.00 20.39 94 TYR A O 1
ATOM 692 N N . VAL A 1 95 ? 34.928 26.433 36.108 1.00 17.45 95 VAL A N 1
ATOM 693 C CA . VAL A 1 95 ? 36.129 27.129 36.446 1.00 18.72 95 VAL A CA 1
ATOM 694 C C . VAL A 1 95 ? 36.948 27.610 35.239 1.00 18.15 95 VAL A C 1
ATOM 695 O O . VAL A 1 95 ? 37.395 28.709 35.239 1.00 17.23 95 VAL A O 1
ATOM 699 N N . VAL A 1 96 ? 37.089 26.787 34.208 1.00 16.54 96 VAL A N 1
ATOM 700 C CA . VAL A 1 96 ? 37.907 27.147 33.030 1.00 16.72 96 VAL A CA 1
ATOM 701 C C . VAL A 1 96 ? 37.539 28.461 32.324 1.00 18.89 96 VAL A C 1
ATOM 702 O O . VAL A 1 96 ? 38.405 29.317 32.086 1.00 17.33 96 VAL A O 1
ATOM 706 N N . PRO A 1 97 ? 36.254 28.691 32.077 1.00 18.11 97 PRO A N 1
ATOM 707 C CA . PRO A 1 97 ? 35.848 29.929 31.420 1.00 18.44 97 PRO A CA 1
ATOM 708 C C . PRO A 1 97 ? 36.230 31.147 32.320 1.00 18.16 97 PRO A C 1
ATOM 709 O O . PRO A 1 97 ? 36.476 32.218 31.809 1.00 19.61 97 PRO A O 1
ATOM 713 N N . GLN A 1 98 ? 36.267 30.976 33.640 1.00 15.01 98 GLN A N 1
ATOM 714 C CA . GLN A 1 98 ? 36.691 32.105 34.490 1.00 16.62 98 GLN A CA 1
ATOM 715 C C . GLN A 1 98 ? 38.164 32.444 34.328 1.00 15.58 98 GLN A C 1
ATOM 716 O O . GLN A 1 98 ? 38.505 33.616 34.232 1.00 14.73 98 GLN A O 1
ATOM 722 N N . TYR A 1 99 ? 39.004 31.422 34.243 1.00 15.43 99 TYR A N 1
ATOM 723 C CA . TYR A 1 99 ? 40.457 31.631 34.021 1.00 18.36 99 TYR A CA 1
ATOM 724 C C . TYR A 1 99 ? 40.686 32.234 32.615 1.00 17.33 99 TYR A C 1
ATOM 725 O O . TYR A 1 99 ? 41.437 33.196 32.451 1.00 16.57 99 TYR A O 1
ATOM 734 N N . GLU A 1 100 ? 39.967 31.717 31.614 1.00 17.02 100 GLU A N 1
ATOM 735 C CA . GLU A 1 100 ? 40.054 32.286 30.252 1.00 17.25 100 GLU A CA 1
ATOM 736 C C . GLU A 1 100 ? 39.621 33.752 30.255 1.00 17.74 100 GLU A C 1
ATOM 737 O O . GLU A 1 100 ? 40.343 34.643 29.774 1.00 16.71 100 GLU 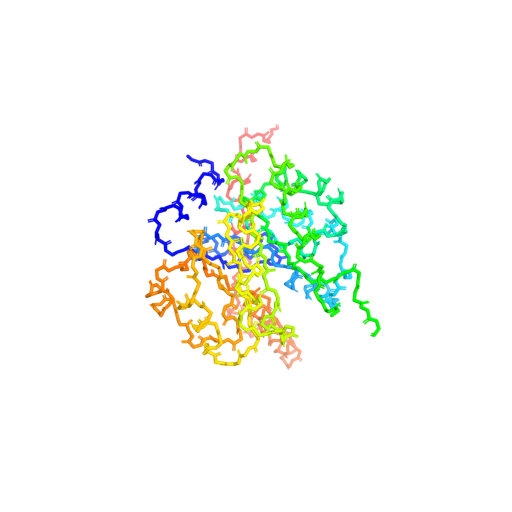A O 1
ATOM 743 N N . ALA A 1 101 ? 38.474 34.025 30.871 1.00 18.17 101 ALA A N 1
ATOM 744 C CA . ALA A 1 101 ? 38.001 35.396 30.938 1.00 18.64 101 ALA A CA 1
ATOM 745 C C . ALA A 1 101 ? 38.969 36.275 31.735 1.00 18.99 101 ALA A C 1
ATOM 746 O O . ALA A 1 101 ? 39.055 37.483 31.426 1.00 17.68 101 ALA A O 1
ATOM 748 N N . ALA A 1 102 ? 39.685 35.705 32.720 1.00 17.04 102 ALA A N 1
ATOM 749 C CA . ALA A 1 102 ? 40.681 36.484 33.511 1.00 17.71 102 ALA A CA 1
ATOM 750 C C . ALA A 1 102 ? 41.914 36.882 32.628 1.00 18.24 102 ALA A C 1
ATOM 751 O O . ALA A 1 102 ? 42.714 37.765 32.995 1.00 17.69 102 ALA A O 1
ATOM 753 N N . GLY A 1 103 ? 42.057 36.217 31.469 1.00 16.81 103 GLY A N 1
ATOM 754 C CA . GLY A 1 103 ? 43.110 36.545 30.540 1.00 15.82 103 GLY A CA 1
ATOM 755 C C . GLY A 1 103 ? 44.241 35.519 30.507 1.00 16.12 103 GLY A C 1
ATOM 756 O O . GLY A 1 103 ? 45.258 35.790 29.886 1.00 18.24 103 GLY A O 1
ATOM 757 N N . ALA A 1 104 ? 44.110 34.406 31.224 1.00 15.40 104 ALA A N 1
ATOM 758 C CA . ALA A 1 104 ? 45.125 33.325 31.116 1.00 16.91 104 ALA A CA 1
ATOM 759 C C . ALA A 1 104 ? 45.095 32.705 29.691 1.00 17.64 104 ALA A C 1
ATOM 760 O O . ALA A 1 104 ? 44.008 32.609 29.060 1.00 18.81 104 ALA A O 1
ATOM 762 N N . SER A 1 105 ? 46.251 32.317 29.175 1.00 13.90 105 SER A N 1
ATOM 763 C CA . SER A 1 105 ? 46.293 31.737 27.828 1.00 16.09 105 SER A CA 1
ATOM 764 C C . SER A 1 105 ? 46.310 30.172 27.895 1.00 15.86 105 SER A C 1
ATOM 765 O O . SER A 1 105 ? 46.080 29.489 26.864 1.00 18.46 105 SER A O 1
ATOM 768 N N . ALA A 1 106 ? 46.494 29.638 29.111 1.00 14.83 106 ALA A N 1
ATOM 769 C CA . ALA A 1 106 ? 46.536 28.183 29.352 1.00 13.65 106 ALA A CA 1
ATOM 770 C C . ALA A 1 106 ? 46.268 27.914 30.808 1.00 16.35 106 ALA A C 1
ATOM 771 O O . ALA A 1 106 ? 46.420 28.826 31.660 1.00 16.31 106 ALA A O 1
ATOM 773 N N . ILE A 1 107 ? 45.888 26.661 31.084 1.00 17.02 107 ILE A N 1
ATOM 774 C CA . ILE A 1 107 ? 45.726 26.189 32.440 1.00 16.18 107 ILE A CA 1
ATOM 775 C C . ILE A 1 107 ? 46.460 24.852 32.418 1.00 15.50 107 ILE A C 1
ATOM 776 O O . ILE A 1 107 ? 46.628 24.233 31.375 1.00 19.23 107 ILE A O 1
ATOM 781 N N . VAL A 1 108 ? 46.989 24.497 33.580 1.00 15.97 108 VAL A N 1
ATOM 782 C CA . VAL A 1 108 ? 47.684 23.232 33.854 1.00 13.42 108 VAL A CA 1
ATOM 783 C C . VAL A 1 108 ? 46.823 22.622 34.985 1.00 15.39 108 VAL A C 1
ATOM 784 O O . VAL A 1 108 ? 46.612 23.229 36.037 1.00 14.75 108 VAL A O 1
ATOM 788 N N . MET A 1 109 ? 46.370 21.388 34.764 1.00 16.41 109 MET A N 1
ATOM 789 C CA . MET A 1 109 ? 45.535 20.649 35.710 1.00 16.48 109 MET A CA 1
ATOM 790 C C . MET A 1 109 ? 46.190 19.248 35.870 1.00 16.38 109 MET A C 1
ATOM 791 O O . MET A 1 109 ? 46.526 18.606 34.882 1.00 17.26 109 MET A O 1
ATOM 796 N N . GLU A 1 110 ? 46.413 18.822 37.103 1.00 16.79 110 GLU A N 1
ATOM 797 C CA . GLU A 1 110 ? 47.079 17.519 37.391 1.00 18.84 110 GLU A CA 1
ATOM 798 C C . GLU A 1 110 ? 46.112 16.420 37.775 1.00 18.09 110 GLU A C 1
ATOM 799 O O . GLU A 1 110 ? 44.973 16.679 38.228 1.00 19.12 110 GLU A O 1
ATOM 805 N N . ASP A 1 111 ? 46.558 15.176 37.629 1.00 19.18 111 ASP A N 1
ATOM 806 C CA . ASP A 1 111 ? 45.652 14.056 37.909 1.00 20.51 111 ASP A CA 1
ATOM 807 C C . ASP A 1 111 ? 45.708 13.485 39.345 1.00 21.85 111 ASP A C 1
ATOM 808 O O . ASP A 1 111 ? 45.352 12.314 39.578 1.00 22.05 111 ASP A O 1
ATOM 813 N N . LYS A 1 112 ? 46.144 14.297 40.296 1.00 21.34 112 LYS A N 1
ATOM 814 C CA . LYS A 1 112 ? 46.169 13.850 41.687 1.00 24.90 112 LYS A CA 1
ATOM 815 C C . LYS A 1 112 ? 44.681 13.794 42.135 1.00 25.02 112 LYS A C 1
ATOM 816 O O . LYS A 1 112 ? 43.825 14.514 41.593 1.00 24.61 112 LYS A O 1
ATOM 822 N N . THR A 1 113 ? 44.378 12.957 43.105 1.00 26.33 113 THR A N 1
ATOM 823 C CA . THR A 1 113 ? 43.015 12.881 43.606 1.00 30.51 113 THR A CA 1
ATOM 824 C C . THR A 1 113 ? 42.928 14.105 44.478 1.00 31.88 113 THR A C 1
ATOM 825 O O . THR A 1 113 ? 43.962 14.667 44.885 1.00 32.14 113 THR A O 1
ATOM 829 N N . PHE A 1 114 ? 41.711 14.524 44.793 1.00 33.29 114 PHE A N 1
ATOM 830 C CA . PHE A 1 114 ? 41.554 15.687 45.632 1.00 34.58 114 PHE A CA 1
ATOM 831 C C . PHE A 1 114 ? 40.223 15.561 46.309 1.00 33.74 114 PHE A C 1
ATOM 832 O O . PHE A 1 114 ? 39.249 15.280 45.667 1.00 32.96 114 PHE A O 1
ATOM 840 N N . PRO A 1 115 ? 40.168 15.795 47.614 1.00 34.12 115 PRO A N 1
ATOM 841 C CA . PRO A 1 115 ? 41.301 16.157 48.469 1.00 34.86 115 PRO A CA 1
ATOM 842 C C . PRO A 1 115 ? 42.139 14.946 48.800 1.00 37.26 115 PRO A C 1
ATOM 843 O O . PRO A 1 115 ? 41.721 13.806 48.574 1.00 34.69 115 PRO A O 1
ATOM 847 N N . LYS A 1 116 ? 43.321 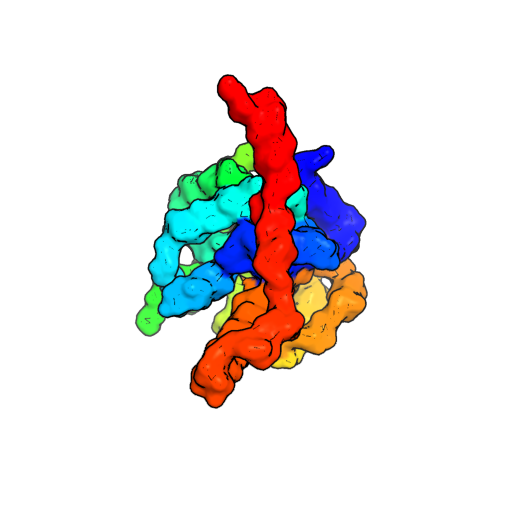15.200 49.354 1.00 39.57 116 LYS A N 1
ATOM 848 C CA . LYS A 1 116 ? 44.220 14.133 49.761 1.00 41.92 116 LYS A CA 1
ATOM 849 C C . LYS A 1 116 ? 43.550 13.184 50.773 1.00 43.21 116 LYS A C 1
ATOM 850 O O . LYS A 1 116 ? 42.788 13.588 51.694 1.00 41.96 116 LYS A O 1
ATOM 856 N N . ASP A 1 117 ? 43.838 11.902 50.599 1.00 45.57 117 ASP A N 1
ATOM 857 C CA . ASP A 1 117 ? 43.277 10.866 51.472 1.00 47.22 117 ASP A CA 1
ATOM 858 C C . ASP A 1 117 ? 44.193 10.503 52.628 1.00 48.40 117 ASP A C 1
ATOM 859 O O . ASP A 1 117 ? 45.419 10.661 52.552 1.00 48.08 117 ASP A O 1
ATOM 864 N N . THR A 1 118 ? 43.592 9.988 53.692 1.00 48.68 118 THR A N 1
ATOM 865 C CA . THR A 1 118 ? 44.362 9.624 54.849 1.00 48.78 118 THR A CA 1
ATOM 866 C C . THR A 1 118 ? 45.494 8.646 54.604 1.00 50.00 118 THR A C 1
ATOM 867 O O . THR A 1 118 ? 45.454 7.753 53.689 1.00 49.19 118 THR A O 1
ATOM 871 N N . GLN A 1 126 ? 46.011 4.673 44.471 1.00 52.83 126 GLN A N 1
ATOM 872 C CA . GLN A 1 126 ? 44.906 5.479 45.076 1.00 52.31 126 GLN A CA 1
ATOM 873 C C . GLN A 1 126 ? 45.284 6.978 45.085 1.00 50.20 126 GLN A C 1
ATOM 874 O O . GLN A 1 126 ? 44.437 7.848 45.339 1.00 50.18 126 GLN A O 1
ATOM 880 N N . GLU A 1 127 ? 46.564 7.258 44.815 1.00 46.61 127 GLU A N 1
ATOM 881 C CA . GLU A 1 127 ? 47.098 8.617 44.810 1.00 42.75 127 GLU A CA 1
ATOM 882 C C . GLU A 1 127 ? 46.620 9.497 43.657 1.00 38.33 127 GLU A C 1
ATOM 883 O O . GLU A 1 127 ? 46.538 10.725 43.804 1.00 38.16 127 GLU A O 1
ATOM 889 N N . LEU A 1 128 ? 46.345 8.881 42.512 1.00 33.74 128 LEU A N 1
ATOM 890 C CA . LEU A 1 128 ? 45.860 9.592 41.341 1.00 30.05 128 LEU A CA 1
ATOM 891 C C . LEU A 1 128 ? 44.393 9.233 41.033 1.00 28.92 128 LEU A C 1
ATOM 892 O O . LEU A 1 128 ? 43.898 8.188 41.447 1.00 26.37 128 LEU A O 1
ATOM 897 N N . VAL A 1 129 ? 43.682 10.087 40.293 1.00 27.46 129 VAL A N 1
ATOM 898 C CA . VAL A 1 129 ? 42.306 9.741 39.950 1.00 26.60 129 VAL A CA 1
ATOM 899 C C . VAL A 1 129 ? 42.349 8.702 38.824 1.00 25.11 129 VAL A C 1
ATOM 900 O O . VAL A 1 129 ? 43.392 8.476 38.237 1.00 24.46 129 VAL A O 1
ATOM 904 N N . ARG A 1 130 ? 41.217 8.062 38.549 1.00 25.32 130 ARG A N 1
ATOM 905 C CA . ARG A 1 130 ? 41.127 7.074 37.493 1.00 25.52 130 ARG A CA 1
ATOM 906 C C . ARG A 1 130 ? 41.359 7.775 36.176 1.00 24.83 130 ARG A C 1
ATOM 907 O O . ARG A 1 130 ? 40.941 8.916 35.989 1.00 24.08 130 ARG A O 1
ATOM 915 N N . ILE A 1 131 ? 42.012 7.064 35.275 1.00 23.80 131 ILE A N 1
ATOM 916 C CA . ILE A 1 131 ? 42.348 7.569 33.949 1.00 24.56 131 ILE A CA 1
ATOM 917 C C . ILE A 1 131 ? 41.111 8.121 33.241 1.00 21.93 131 ILE A C 1
ATOM 918 O O . ILE A 1 131 ? 41.146 9.242 32.746 1.00 22.13 131 ILE A O 1
ATOM 923 N N . GLU A 1 132 ? 40.015 7.364 33.233 1.00 22.10 132 GLU A N 1
ATOM 924 C CA . GLU A 1 132 ? 38.797 7.826 32.567 1.00 24.07 132 GLU A CA 1
ATOM 925 C C . GLU A 1 132 ? 38.235 9.053 33.276 1.00 22.26 132 GLU A C 1
ATOM 926 O O . GLU A 1 132 ? 37.686 9.942 32.628 1.00 21.35 132 GLU A O 1
ATOM 932 N N . GLU A 1 133 ? 38.344 9.098 34.597 1.00 21.34 133 GLU A N 1
ATOM 933 C CA . GLU A 1 133 ? 37.812 10.284 35.289 1.00 22.99 133 GLU A CA 1
ATOM 934 C C . GLU A 1 133 ? 38.636 11.505 34.834 1.00 22.50 133 GLU A C 1
ATOM 935 O O . GLU A 1 133 ? 38.053 12.554 34.534 1.00 21.22 133 GLU A O 1
ATOM 941 N N . PHE A 1 134 ? 39.976 11.373 34.752 1.00 21.01 134 PHE A N 1
ATOM 942 C CA . PHE A 1 134 ? 40.731 12.566 34.336 1.00 20.05 134 PHE A CA 1
ATOM 943 C C . PHE A 1 134 ? 40.467 12.941 32.878 1.00 20.03 134 PHE A C 1
ATOM 944 O O . PHE A 1 134 ? 40.446 14.133 32.508 1.00 19.51 134 PHE A O 1
ATOM 952 N N . GLN A 1 135 ? 40.274 11.924 32.052 1.00 18.84 135 GLN A N 1
ATOM 953 C CA . GLN A 1 135 ? 39.928 12.162 30.662 1.00 18.61 135 GLN A CA 1
ATOM 954 C C . GLN A 1 135 ? 38.680 12.986 30.645 1.00 17.74 135 GLN A C 1
ATOM 955 O O . GLN A 1 135 ? 38.604 13.907 29.836 1.00 18.33 135 GLN A O 1
ATOM 961 N N . GLY A 1 136 ? 37.708 12.676 31.524 1.00 18.90 136 GLY A N 1
ATOM 962 C CA . GLY A 1 136 ? 36.481 13.497 31.580 1.00 19.33 136 GLY A CA 1
ATOM 963 C C . GLY A 1 136 ? 36.772 14.975 31.946 1.00 18.82 136 GLY A C 1
ATOM 964 O O . GLY A 1 136 ? 36.170 15.933 31.429 1.00 19.61 136 GLY A O 1
ATOM 965 N N . LYS A 1 137 ? 37.664 15.157 32.909 1.00 17.89 137 LYS A N 1
ATOM 966 C CA . LYS A 1 137 ? 38.046 16.517 33.332 1.00 18.74 137 LYS A CA 1
ATOM 967 C C . LYS A 1 137 ? 38.727 17.348 32.224 1.00 16.98 137 LYS A C 1
ATOM 968 O O . LYS A 1 137 ? 38.453 18.531 32.023 1.00 17.77 137 LYS A O 1
ATOM 974 N N . ILE A 1 138 ? 39.612 16.719 31.495 1.00 17.89 138 ILE A N 1
ATOM 975 C CA . ILE A 1 138 ? 40.295 17.403 30.402 1.00 17.51 138 ILE A CA 1
ATOM 976 C C . ILE A 1 138 ? 39.278 17.704 29.294 1.00 16.72 138 ILE A C 1
ATOM 977 O O . ILE A 1 138 ? 39.276 18.803 28.737 1.00 17.40 138 ILE A O 1
ATOM 982 N N . ALA A 1 139 ? 38.413 16.726 28.962 1.00 17.77 139 ALA A N 1
ATOM 983 C CA . ALA A 1 139 ? 37.395 16.955 27.912 1.00 16.60 139 ALA A CA 1
ATOM 984 C C . ALA A 1 139 ? 36.458 18.100 28.352 1.00 18.33 139 ALA A C 1
ATOM 985 O O . ALA A 1 139 ? 36.040 18.920 27.522 1.00 19.40 139 ALA A O 1
ATOM 987 N N . ALA A 1 140 ? 36.115 18.147 29.652 1.00 18.48 140 ALA A N 1
ATOM 988 C CA . ALA A 1 140 ? 35.269 19.260 30.170 1.00 16.36 140 ALA A CA 1
ATOM 989 C C . ALA A 1 140 ? 36.004 20.609 29.985 1.00 17.56 140 ALA A C 1
ATOM 990 O O . ALA A 1 140 ? 35.357 21.634 29.666 1.00 17.07 140 ALA A O 1
ATOM 992 N N . ALA A 1 141 ? 37.329 20.625 30.206 1.00 16.47 141 ALA A N 1
ATOM 993 C CA . ALA A 1 141 ? 38.083 21.843 30.075 1.00 15.96 141 ALA A CA 1
ATOM 994 C C . ALA A 1 141 ? 38.111 22.291 28.639 1.00 17.42 141 ALA A C 1
ATOM 995 O O . ALA A 1 141 ? 37.899 23.488 28.368 1.00 16.16 141 ALA A O 1
ATOM 997 N N . THR A 1 142 ? 38.402 21.361 27.710 1.00 16.25 142 THR A N 1
ATOM 998 C CA . THR A 1 142 ? 38.419 21.757 26.309 1.00 18.32 142 THR A CA 1
ATOM 999 C C . THR A 1 142 ? 37.035 22.111 25.782 1.00 18.86 142 THR A C 1
ATOM 1000 O O . THR A 1 142 ? 36.920 22.940 24.884 1.00 18.15 142 THR A O 1
ATOM 1004 N N . ALA A 1 143 ? 35.994 21.479 26.318 1.00 19.80 143 ALA A N 1
ATOM 1005 C CA . ALA A 1 143 ? 34.597 21.814 25.922 1.00 18.49 143 ALA A CA 1
ATOM 1006 C C . ALA A 1 143 ? 34.234 23.239 26.451 1.00 19.73 143 ALA A C 1
ATOM 1007 O O . ALA A 1 143 ? 33.534 24.020 25.788 1.00 17.74 143 ALA A O 1
ATOM 1009 N N . ALA A 1 144 ? 34.698 23.566 27.651 1.00 18.02 144 ALA A N 1
ATOM 1010 C CA . ALA A 1 144 ? 34.366 24.852 28.274 1.00 19.13 144 ALA A CA 1
ATOM 1011 C C . ALA A 1 144 ? 35.078 26.096 27.714 1.00 20.27 144 ALA A C 1
ATOM 1012 O O . ALA A 1 144 ? 34.554 27.202 27.825 1.00 21.75 144 ALA A O 1
ATOM 1014 N N . ARG A 1 145 ? 36.252 25.936 27.109 1.00 20.14 145 ARG A N 1
ATOM 1015 C CA . ARG A 1 145 ? 36.974 27.085 26.596 1.00 20.56 145 ARG A CA 1
ATOM 1016 C C . ARG A 1 145 ? 36.241 27.712 25.407 1.00 21.07 145 ARG A C 1
ATOM 1017 O O . ARG A 1 145 ? 35.616 26.993 24.635 1.00 20.29 145 ARG A O 1
ATOM 1025 N N . ALA A 1 146 ? 36.309 29.032 25.287 1.00 20.16 146 ALA A N 1
ATOM 1026 C CA . ALA A 1 146 ? 35.655 29.748 24.179 1.00 21.37 146 ALA A CA 1
ATOM 1027 C C . ALA A 1 146 ? 36.590 29.875 23.006 1.00 22.49 146 ALA A C 1
ATOM 1028 O O . ALA A 1 146 ? 36.220 29.561 21.869 1.00 22.95 146 ALA A O 1
ATOM 1030 N N . ASP A 1 147 ? 37.804 30.353 23.247 1.00 21.22 147 ASP A N 1
ATOM 1031 C CA . ASP A 1 147 ? 38.744 30.546 22.158 1.00 21.28 147 ASP A CA 1
ATOM 1032 C C . ASP A 1 147 ? 39.497 29.212 21.929 1.00 22.48 147 ASP A C 1
ATOM 1033 O O . ASP A 1 147 ? 40.151 28.761 22.837 1.00 23.50 147 ASP A O 1
ATOM 1038 N N . ARG A 1 148 ? 39.431 28.578 20.740 1.00 21.13 148 ARG A N 1
ATOM 1039 C CA . ARG A 1 148 ? 40.142 27.323 20.555 1.00 22.23 148 ARG A CA 1
ATOM 1040 C C . ARG A 1 148 ? 41.659 27.425 20.775 1.00 22.78 148 ARG A C 1
ATOM 1041 O O . ARG A 1 148 ? 42.303 26.398 21.015 1.00 21.76 148 ARG A O 1
ATOM 1049 N N . ASP A 1 149 ? 42.233 28.639 20.674 1.00 20.70 149 ASP A N 1
ATOM 1050 C CA . ASP A 1 149 ? 43.665 28.802 20.871 1.00 22.19 149 ASP A CA 1
ATOM 1051 C C . ASP A 1 149 ? 44.109 28.667 22.326 1.00 22.40 149 ASP A C 1
ATOM 1052 O O . ASP A 1 149 ? 45.265 28.445 22.568 1.00 21.43 149 ASP A O 1
ATOM 1057 N N . PHE A 1 150 ? 43.189 28.839 23.271 1.00 22.27 150 PHE A N 1
ATOM 1058 C CA . PHE A 1 150 ? 43.483 28.718 24.709 1.00 21.61 150 PHE A CA 1
ATOM 1059 C C . PHE A 1 150 ? 43.979 27.273 24.884 1.00 21.92 150 PHE A C 1
ATOM 1060 O O . PHE A 1 150 ? 43.369 26.368 24.365 1.00 22.63 150 PHE A O 1
ATOM 1068 N N . VAL A 1 151 ? 45.014 27.079 25.687 1.00 19.64 151 VAL A N 1
ATOM 1069 C CA . VAL A 1 151 ? 45.684 25.806 25.838 1.00 18.53 151 VAL A CA 1
ATOM 1070 C C . VAL A 1 151 ? 45.406 25.028 27.094 1.00 19.04 151 VAL A C 1
ATOM 1071 O O . VAL A 1 151 ? 45.540 25.561 28.182 1.00 18.59 151 VAL A O 1
ATOM 1075 N N . VAL A 1 152 ? 45.074 23.746 26.942 1.00 18.28 152 VAL A N 1
ATOM 1076 C CA . VAL A 1 152 ? 44.825 22.928 28.103 1.00 17.90 152 VAL A CA 1
ATOM 1077 C C . VAL A 1 152 ? 45.951 21.916 28.258 1.00 18.41 152 VAL A C 1
ATOM 1078 O O . VAL A 1 152 ? 46.154 21.049 27.407 1.00 15.56 152 VAL A O 1
ATOM 1082 N N . ILE A 1 153 ? 46.659 22.025 29.375 1.00 17.61 153 ILE A N 1
ATOM 1083 C CA . ILE A 1 153 ? 47.817 21.204 29.691 1.00 15.69 153 ILE A CA 1
ATOM 1084 C C . ILE A 1 153 ? 47.490 20.253 30.796 1.00 17.02 153 ILE A C 1
ATOM 1085 O O . ILE A 1 153 ? 47.044 20.660 31.869 1.00 15.75 153 ILE A O 1
ATOM 1090 N N . ALA A 1 154 ? 47.706 18.958 30.524 1.00 17.23 154 ALA A N 1
ATOM 1091 C CA . ALA A 1 154 ? 47.447 17.946 31.526 1.00 18.60 154 ALA A CA 1
ATOM 1092 C C . ALA A 1 154 ? 48.776 17.567 32.179 1.00 18.35 154 ALA A C 1
ATOM 1093 O O . ALA A 1 154 ? 49.760 17.187 31.516 1.00 17.89 154 ALA A O 1
ATOM 1095 N N . ARG A 1 155 ? 48.762 17.602 33.488 1.00 17.92 155 ARG A N 1
ATOM 1096 C CA . ARG A 1 155 ? 49.932 17.236 34.239 1.00 16.81 155 ARG A CA 1
ATOM 1097 C C . ARG A 1 155 ? 49.807 15.841 34.799 1.00 17.75 155 ARG A C 1
ATOM 1098 O O . ARG A 1 155 ? 48.836 15.503 35.498 1.00 19.18 155 ARG A O 1
ATOM 1106 N N . VAL A 1 156 ? 50.783 15.012 34.452 1.00 16.58 156 VAL A N 1
ATOM 1107 C CA . VAL A 1 156 ? 50.819 13.599 34.846 1.00 19.55 156 VAL A CA 1
ATOM 1108 C C . VAL A 1 156 ? 51.723 13.427 36.076 1.00 19.74 156 VAL A C 1
ATOM 1109 O O . VAL A 1 156 ? 52.924 13.673 35.990 1.00 20.81 156 VAL A O 1
ATOM 1113 N N . GLU A 1 157 ? 51.135 12.993 37.187 1.00 21.78 157 GLU A N 1
ATOM 1114 C CA . GLU A 1 157 ? 51.812 12.785 38.465 1.00 24.36 157 GLU A CA 1
ATOM 1115 C C . GLU A 1 157 ? 52.277 11.340 38.712 1.00 25.61 157 GLU A C 1
ATOM 1116 O O . GLU A 1 157 ? 52.885 11.038 39.760 1.00 25.97 157 GLU A O 1
ATOM 1122 N N . ALA A 1 158 ? 51.974 10.449 37.781 1.00 25.10 158 ALA A N 1
ATOM 1123 C CA . ALA A 1 158 ? 52.319 9.032 37.946 1.00 26.59 158 ALA A CA 1
ATOM 1124 C C . ALA A 1 158 ? 53.815 8.732 38.302 1.00 27.65 158 ALA A C 1
ATOM 1125 O O . ALA A 1 158 ? 54.085 7.794 39.063 1.00 29.45 158 ALA A O 1
ATOM 1127 N N . LEU A 1 159 ? 54.781 9.481 37.759 1.00 26.51 159 LEU A N 1
ATOM 1128 C CA . LEU A 1 159 ? 56.191 9.221 38.131 1.00 25.69 159 LEU A CA 1
ATOM 1129 C C . LEU A 1 159 ? 56.362 9.540 39.635 1.00 27.83 159 LEU A C 1
ATOM 1130 O O . LEU A 1 159 ? 56.848 8.731 40.428 1.00 27.96 159 LEU A O 1
ATOM 1135 N N . ILE A 1 160 ? 55.884 10.704 40.017 1.00 27.48 160 ILE A N 1
ATOM 1136 C CA . ILE A 1 160 ? 55.943 11.165 41.384 1.00 28.69 160 ILE A CA 1
ATOM 1137 C C . ILE A 1 160 ? 55.192 10.210 42.335 1.00 30.23 160 ILE A C 1
ATOM 1138 O O . ILE A 1 160 ? 55.685 9.918 43.423 1.00 31.05 160 ILE A O 1
ATOM 1143 N N . ALA A 1 161 ? 54.040 9.699 41.907 1.00 29.68 161 ALA A N 1
ATOM 1144 C CA . ALA A 1 161 ? 53.217 8.801 42.717 1.00 30.89 161 ALA A CA 1
ATOM 1145 C C . ALA A 1 161 ? 53.812 7.410 42.767 1.00 32.49 161 ALA A C 1
ATOM 1146 O O . ALA A 1 161 ? 53.260 6.496 43.389 1.00 34.72 161 ALA A O 1
ATOM 1148 N N . GLY A 1 162 ? 54.931 7.251 42.086 1.00 33.28 162 GLY A N 1
ATOM 1149 C CA . GLY A 1 162 ? 55.618 5.980 42.035 1.00 34.06 162 GLY A CA 1
ATOM 1150 C C . GLY A 1 162 ? 54.904 4.905 41.252 1.00 34.02 162 GLY A C 1
ATOM 1151 O O . GLY A 1 162 ? 55.093 3.738 41.552 1.00 34.71 162 GLY A O 1
ATOM 1152 N N . LEU A 1 163 ? 54.124 5.262 40.241 1.00 32.94 163 LEU A N 1
ATOM 1153 C CA . LEU A 1 163 ? 53.399 4.246 39.484 1.00 32.58 163 LEU A CA 1
ATOM 1154 C C . LEU A 1 163 ? 54.186 3.710 38.285 1.00 32.59 163 LEU A C 1
ATOM 1155 O O . LEU A 1 163 ? 53.776 2.747 37.609 1.00 31.72 163 LEU A O 1
ATOM 1160 N N . GLY A 1 164 ? 55.340 4.307 38.038 1.00 32.44 164 GLY A N 1
ATOM 1161 C CA . GLY A 1 164 ? 56.172 3.799 36.953 1.00 32.47 164 GLY A CA 1
ATOM 1162 C C . GLY A 1 164 ? 56.001 4.528 35.646 1.00 32.58 164 GLY A C 1
ATOM 1163 O O . GLY A 1 164 ? 55.034 5.254 35.458 1.00 31.75 164 GLY A O 1
ATOM 1164 N N . GLN A 1 165 ? 56.949 4.298 34.749 1.00 32.15 165 GLN A N 1
ATOM 1165 C CA . GLN A 1 165 ? 57.003 4.901 33.430 1.00 33.16 165 GLN A CA 1
ATOM 1166 C C . GLN A 1 165 ? 55.874 4.453 32.481 1.00 33.07 165 GLN A C 1
ATOM 1167 O O . GLN A 1 165 ? 55.230 5.299 31.834 1.00 31.90 165 GLN A O 1
ATOM 1173 N N . GLN A 1 166 ? 55.620 3.133 32.389 1.00 32.77 166 GLN A N 1
ATOM 1174 C CA . GLN A 1 166 ? 54.545 2.620 31.516 1.00 32.38 166 GLN A CA 1
ATOM 1175 C C . GLN A 1 166 ? 53.197 3.336 31.806 1.00 32.47 166 GLN A C 1
ATOM 1176 O O . GLN A 1 166 ? 52.543 3.768 30.890 1.00 32.79 166 GLN A O 1
ATOM 1182 N N . GLU A 1 167 ? 52.823 3.465 33.080 1.00 32.35 167 GLU A N 1
ATOM 1183 C CA . GLU A 1 167 ? 51.573 4.095 33.519 1.00 31.95 167 GLU A CA 1
ATOM 1184 C C . GLU A 1 167 ? 51.574 5.632 33.227 1.00 31.27 167 GLU A C 1
ATOM 1185 O O . GLU A 1 167 ? 50.552 6.187 32.809 1.00 29.87 167 GLU A O 1
ATOM 1191 N N . ALA A 1 168 ? 52.719 6.294 33.463 1.00 28.69 168 ALA A N 1
ATOM 1192 C CA . ALA A 1 168 ? 52.870 7.721 33.189 1.00 27.02 168 ALA A CA 1
ATOM 1193 C C . ALA A 1 168 ? 52.627 7.914 31.702 1.00 27.17 168 ALA A C 1
ATOM 1194 O O . ALA A 1 168 ? 51.841 8.807 31.310 1.00 26.52 168 ALA A O 1
ATOM 1196 N N . VAL A 1 169 ? 53.248 7.071 30.845 1.00 25.93 169 VAL A N 1
ATOM 1197 C CA . VAL A 1 169 ? 52.996 7.237 29.404 1.00 24.51 169 VAL A CA 1
ATOM 1198 C C . VAL A 1 169 ? 51.564 6.895 29.015 1.00 25.47 169 VAL A C 1
ATOM 1199 O O . VAL A 1 169 ? 50.960 7.549 28.142 1.00 25.89 169 VAL A O 1
ATOM 1203 N N . ARG A 1 170 ? 51.007 5.867 29.649 1.00 25.94 170 ARG A N 1
ATOM 1204 C CA . ARG A 1 170 ? 49.641 5.483 29.359 1.00 27.09 170 ARG A CA 1
ATOM 1205 C C . ARG A 1 170 ? 48.696 6.655 29.683 1.00 25.09 170 ARG A C 1
ATOM 1206 O O . ARG A 1 170 ? 47.770 6.947 28.931 1.00 25.35 170 ARG A O 1
ATOM 1214 N N . ARG A 1 171 ? 48.927 7.305 30.834 1.00 25.01 171 ARG A N 1
ATOM 1215 C CA . ARG A 1 171 ? 48.090 8.447 31.231 1.00 23.34 171 ARG A CA 1
ATOM 1216 C C . ARG A 1 171 ? 48.274 9.606 30.297 1.00 22.32 171 ARG A C 1
ATOM 1217 O O . ARG A 1 171 ? 47.294 10.205 29.865 1.00 21.58 171 ARG A O 1
ATOM 1225 N N . GLY A 1 172 ? 49.517 9.940 29.974 1.00 23.45 172 GLY A N 1
ATOM 1226 C CA . GLY A 1 172 ? 49.729 11.040 29.038 1.00 22.22 172 GLY A CA 1
ATOM 1227 C C . GLY A 1 172 ? 48.936 10.834 27.735 1.00 24.18 172 GLY A C 1
ATOM 1228 O O . GLY A 1 172 ? 48.296 11.737 27.202 1.00 23.64 172 GLY A O 1
ATOM 1229 N N . GLN A 1 173 ? 49.004 9.620 27.187 1.00 25.50 173 GLN A N 1
ATOM 1230 C CA . GLN A 1 173 ? 48.336 9.312 25.915 1.00 26.00 173 GLN A CA 1
ATOM 1231 C C . GLN A 1 173 ? 46.817 9.393 26.052 1.00 24.38 173 GLN A C 1
ATOM 1232 O O . GLN A 1 173 ? 46.131 9.834 25.167 1.00 24.18 173 GLN A O 1
ATOM 1238 N N . ALA A 1 174 ? 46.304 8.964 27.187 1.00 23.71 174 ALA A N 1
ATOM 1239 C CA . ALA A 1 174 ? 44.869 9.018 27.402 1.00 22.55 174 ALA A CA 1
ATOM 1240 C C . ALA A 1 174 ? 44.405 10.465 27.458 1.00 23.94 174 ALA A C 1
ATOM 1241 O O . ALA A 1 174 ? 43.317 10.806 26.957 1.00 24.35 174 ALA A O 1
ATOM 1243 N N . TYR A 1 175 ? 45.216 11.315 28.105 1.00 22.03 175 TYR A N 1
ATOM 1244 C CA . TYR A 1 175 ? 44.868 12.730 28.248 1.00 20.26 175 TYR A CA 1
ATOM 1245 C C . TYR A 1 175 ? 44.948 13.451 26.921 1.00 19.38 175 TYR A C 1
ATOM 1246 O O . TYR A 1 175 ? 44.155 14.326 26.620 1.00 17.13 175 TYR A O 1
ATOM 1255 N N . GLU A 1 176 ? 45.968 13.124 26.121 1.00 20.46 176 GLU A N 1
ATOM 1256 C CA . GLU A 1 176 ? 46.065 13.745 24.796 1.00 20.32 176 GLU A CA 1
ATOM 1257 C C . GLU A 1 176 ? 44.851 13.294 23.970 1.00 20.81 176 GLU A C 1
ATOM 1258 O O . GLU A 1 176 ? 44.278 14.037 23.227 1.00 20.98 176 GLU A O 1
ATOM 1264 N N . GLU A 1 177 ? 44.445 12.045 24.142 1.00 22.75 177 GLU A N 1
ATOM 1265 C CA . GLU A 1 177 ? 43.269 11.516 23.406 1.00 25.47 177 GLU A CA 1
ATOM 1266 C C . GLU A 1 177 ? 42.021 12.261 23.887 1.00 22.42 177 GLU A C 1
ATOM 1267 O O . GLU A 1 177 ? 41.152 12.490 23.120 1.00 21.92 177 GLU A O 1
ATOM 1273 N N . ALA A 1 178 ? 41.985 12.721 25.146 1.00 21.17 178 ALA A N 1
ATOM 1274 C CA . ALA A 1 178 ? 40.806 13.451 25.655 1.00 20.22 178 ALA A CA 1
ATOM 1275 C C . ALA A 1 178 ? 40.853 14.924 25.227 1.00 20.92 178 ALA A C 1
ATOM 1276 O O . ALA A 1 178 ? 39.935 15.679 25.491 1.00 23.26 178 ALA A O 1
ATOM 1278 N N . GLY A 1 179 ? 41.935 15.354 24.602 1.00 19.46 179 GLY A N 1
ATOM 1279 C CA . GLY A 1 179 ? 41.980 16.757 24.229 1.00 20.56 179 GLY A CA 1
ATOM 1280 C C . GLY A 1 179 ? 43.102 17.615 24.779 1.00 19.05 179 GLY A C 1
ATOM 1281 O O . GLY A 1 179 ? 43.223 18.771 24.379 1.00 18.48 179 GLY A O 1
ATOM 1282 N N . ALA A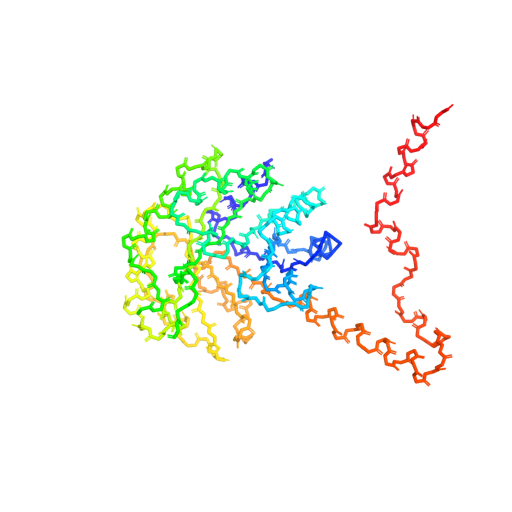 1 180 ? 43.962 17.073 25.644 1.00 19.77 180 ALA A N 1
ATOM 1283 C CA . ALA A 1 180 ? 45.077 17.916 26.125 1.00 19.20 180 ALA A CA 1
ATOM 1284 C C . ALA A 1 180 ? 45.985 18.437 24.989 1.00 18.66 180 ALA A C 1
ATOM 1285 O O . ALA A 1 180 ? 46.332 17.712 24.044 1.00 18.87 180 ALA A O 1
ATOM 1287 N N . ASP A 1 181 ? 46.363 19.725 25.054 1.00 16.69 181 ASP A N 1
ATOM 1288 C CA . ASP A 1 181 ? 47.200 20.299 24.009 1.00 16.04 181 ASP A CA 1
ATOM 1289 C C . ASP A 1 181 ? 48.633 20.050 24.304 1.00 17.47 181 ASP A C 1
ATOM 1290 O O . ASP A 1 181 ? 49.483 20.255 23.427 1.00 16.78 181 ASP A O 1
ATOM 1295 N N . ALA A 1 182 ? 48.906 19.667 25.556 1.00 16.10 182 ALA A N 1
ATOM 1296 C CA . ALA A 1 182 ? 50.294 19.370 25.964 1.00 20.29 182 ALA A CA 1
ATOM 1297 C C . ALA A 1 182 ? 50.306 18.547 27.213 1.00 20.00 182 ALA A C 1
ATOM 1298 O O . ALA A 1 182 ? 49.309 18.518 27.927 1.00 20.99 182 ALA A O 1
ATOM 1300 N N . ILE A 1 183 ? 51.413 17.852 27.473 1.00 18.78 183 ILE A N 1
ATOM 1301 C CA . ILE A 1 183 ? 51.503 17.020 28.641 1.00 18.89 183 ILE A CA 1
ATOM 1302 C C . ILE A 1 183 ? 52.699 17.442 29.512 1.00 18.75 183 ILE A C 1
ATOM 1303 O O . ILE A 1 183 ? 53.860 17.459 29.053 1.00 17.75 183 ILE A O 1
ATOM 1308 N N . LEU A 1 184 ? 52.406 17.818 30.747 1.00 16.08 184 LEU A N 1
ATOM 1309 C CA . LEU A 1 184 ? 53.453 18.234 31.650 1.00 16.59 184 LEU A CA 1
ATOM 1310 C C . LEU A 1 184 ? 53.745 16.966 32.447 1.00 17.57 184 LEU A C 1
ATOM 1311 O O . LEU A 1 184 ? 52.877 16.482 33.149 1.00 16.64 184 LEU A O 1
ATOM 1316 N N . ILE A 1 185 ? 54.944 16.407 32.287 1.00 20.67 185 ILE A N 1
ATOM 1317 C CA . ILE A 1 185 ? 55.350 15.196 33.000 1.00 21.53 185 ILE A CA 1
ATOM 1318 C C . ILE A 1 185 ? 56.242 15.706 34.120 1.00 21.93 185 ILE A C 1
ATOM 1319 O O . ILE A 1 185 ? 57.236 16.384 33.908 1.00 19.42 185 ILE A O 1
ATOM 1324 N N . HIS A 1 186 ? 55.849 15.382 35.344 1.00 22.83 186 HIS A N 1
ATOM 1325 C CA . HIS A 1 186 ? 56.610 15.891 36.468 1.00 24.74 186 HIS A CA 1
ATOM 1326 C C . HIS A 1 186 ? 57.487 14.854 37.196 1.00 26.13 186 HIS A C 1
ATOM 1327 O O . HIS A 1 186 ? 57.250 13.633 37.168 1.00 25.83 186 HIS A O 1
ATOM 1334 N N . SER A 1 187 ? 58.518 15.371 37.849 1.00 26.05 187 SER A N 1
ATOM 1335 C CA . SER A 1 187 ? 59.458 14.537 38.606 1.00 28.39 187 SER A CA 1
ATOM 1336 C C . SER A 1 187 ? 60.106 15.358 39.742 1.00 29.51 187 SER A C 1
ATOM 1337 O O . SER A 1 187 ? 60.393 16.537 39.557 1.00 28.98 187 SER A O 1
ATOM 1340 N N . ARG A 1 188 ? 60.300 14.723 40.898 1.00 31.16 188 ARG A N 1
ATOM 1341 C CA . ARG A 1 188 ? 60.921 15.363 42.057 1.00 33.90 188 ARG A CA 1
ATOM 1342 C C . ARG A 1 188 ? 62.325 14.814 42.285 1.00 34.68 188 ARG A C 1
ATOM 1343 O O . ARG A 1 188 ? 62.942 15.128 43.320 1.00 32.06 188 ARG A O 1
ATOM 1351 N N . GLN A 1 189 ? 62.799 13.946 41.374 1.00 36.56 189 GLN A N 1
ATOM 1352 C CA . GLN A 1 189 ? 64.158 13.353 41.477 1.00 37.77 189 GLN A CA 1
ATOM 1353 C C . GLN A 1 189 ? 65.169 14.466 41.376 1.00 37.68 189 GLN A C 1
ATOM 1354 O O . GLN A 1 189 ? 64.902 15.459 40.711 1.00 35.69 189 GLN A O 1
ATOM 1360 N N . LYS A 1 190 ? 66.359 14.268 41.952 1.00 37.67 190 LYS A N 1
ATOM 1361 C CA . LYS A 1 190 ? 67.398 15.296 41.903 1.00 37.44 190 LYS A CA 1
ATOM 1362 C C . LYS A 1 190 ? 68.268 15.211 40.671 1.00 36.58 190 LYS A C 1
ATOM 1363 O O . LYS A 1 190 ? 69.182 16.042 40.485 1.00 38.23 190 LYS A O 1
ATOM 1369 N N . THR A 1 191 ? 68.003 14.197 39.843 1.00 35.65 191 THR A N 1
ATOM 1370 C CA . THR A 1 191 ? 68.682 14.029 38.533 1.00 32.66 191 THR A CA 1
ATOM 1371 C C . THR A 1 191 ? 67.583 13.828 37.482 1.00 31.42 191 THR A C 1
ATOM 1372 O O . THR A 1 191 ? 66.499 13.310 37.773 1.00 29.45 191 THR A O 1
ATOM 1376 N N . PRO A 1 192 ? 67.880 14.209 36.238 1.00 29.97 192 PRO A N 1
ATOM 1377 C CA . PRO A 1 192 ? 66.888 14.082 35.174 1.00 29.63 192 PRO A CA 1
ATOM 1378 C C . PRO A 1 192 ? 66.645 12.740 34.523 1.00 31.23 192 PRO A C 1
ATOM 1379 O O . PRO A 1 192 ? 65.841 12.675 33.606 1.00 30.97 192 PRO A O 1
ATOM 1383 N N . ASP A 1 193 ? 67.274 11.668 35.014 1.00 31.94 193 ASP A N 1
ATOM 1384 C CA . ASP A 1 193 ? 67.117 10.344 34.394 1.00 31.15 193 ASP A CA 1
ATOM 1385 C C . ASP A 1 193 ? 65.682 9.840 34.134 1.00 30.64 193 ASP A C 1
ATOM 1386 O O . ASP A 1 193 ? 65.374 9.370 33.050 1.00 30.51 193 ASP A O 1
ATOM 1391 N N . GLU A 1 194 ? 64.833 9.924 35.142 1.00 29.45 194 GLU A N 1
ATOM 1392 C CA . GLU A 1 194 ? 63.444 9.499 35.086 1.00 28.92 194 GLU A CA 1
ATOM 1393 C C . GLU A 1 194 ? 62.693 10.325 34.022 1.00 28.08 194 GLU A C 1
ATOM 1394 O O . GLU A 1 194 ? 62.035 9.772 33.166 1.00 27.62 194 GLU A O 1
ATOM 1400 N N . ILE A 1 195 ? 62.846 11.648 34.069 1.00 27.36 195 ILE A N 1
ATOM 1401 C CA . ILE A 1 195 ? 62.264 12.526 33.082 1.00 28.17 195 ILE A CA 1
ATOM 1402 C C . ILE A 1 195 ? 62.837 12.240 31.685 1.00 27.82 195 ILE A C 1
ATOM 1403 O O . ILE A 1 195 ? 62.087 12.063 30.736 1.00 27.48 195 ILE A O 1
ATOM 1408 N N . LEU A 1 196 ? 64.146 12.186 31.530 1.00 26.92 196 LEU A N 1
ATOM 1409 C CA . LEU A 1 196 ? 64.680 11.901 30.188 1.00 26.60 196 LEU A CA 1
ATOM 1410 C C . LEU A 1 196 ? 64.211 10.546 29.622 1.00 26.32 196 LEU A C 1
ATOM 1411 O O . LEU A 1 196 ? 63.943 10.440 28.414 1.00 27.89 196 LEU A O 1
ATOM 1416 N N . ALA A 1 197 ? 64.127 9.501 30.461 1.00 25.34 197 ALA A N 1
ATOM 1417 C CA . ALA A 1 197 ? 63.621 8.210 29.984 1.00 24.34 197 ALA A CA 1
ATOM 1418 C C . ALA A 1 197 ? 62.152 8.335 29.549 1.00 24.37 197 ALA A C 1
ATOM 1419 O O . ALA A 1 197 ? 61.736 7.734 28.538 1.00 24.04 197 ALA A O 1
ATOM 1421 N N . PHE A 1 198 ? 61.329 9.041 30.332 1.00 24.00 198 PHE A N 1
ATOM 1422 C CA . PHE A 1 198 ? 59.948 9.268 29.886 1.00 23.53 198 PHE A CA 1
ATOM 1423 C C . PHE A 1 198 ? 59.954 9.970 28.519 1.00 23.09 198 PHE A C 1
ATOM 1424 O O . PHE A 1 198 ? 59.265 9.551 27.592 1.00 21.95 198 PHE A O 1
ATOM 1432 N N . VAL A 1 199 ? 60.700 11.061 28.387 1.00 23.51 199 VAL A N 1
ATOM 1433 C CA . VAL A 1 199 ? 60.745 11.795 27.121 1.00 23.51 199 VAL A CA 1
ATOM 1434 C C . VAL A 1 199 ? 61.109 10.916 25.911 1.00 25.03 199 VAL A C 1
ATOM 1435 O O . VAL A 1 199 ? 60.471 10.967 24.844 1.00 22.14 199 VAL A O 1
ATOM 1439 N N . LYS A 1 200 ? 62.178 10.151 26.075 1.00 26.14 200 LYS A N 1
ATOM 1440 C CA . LYS A 1 200 ? 62.623 9.262 25.013 1.00 28.42 200 LYS A CA 1
ATOM 1441 C C . LYS A 1 200 ? 61.498 8.286 24.654 1.00 28.07 200 LYS A C 1
ATOM 1442 O O . LYS A 1 200 ? 61.308 7.949 23.507 1.00 29.98 200 LYS A O 1
ATOM 1448 N N . SER A 1 201 ? 60.745 7.822 25.621 1.00 27.61 201 SER A N 1
ATOM 1449 C CA . SER A 1 201 ? 59.681 6.918 25.279 1.00 29.35 201 SER A CA 1
ATOM 1450 C C . SER A 1 201 ? 58.371 7.569 24.855 1.00 28.06 201 SER A C 1
ATOM 1451 O O . SER A 1 201 ? 57.579 6.925 24.221 1.00 29.79 201 SER A O 1
ATOM 1454 N N . TRP A 1 202 ? 58.171 8.852 25.127 1.00 25.62 202 TRP A N 1
ATOM 1455 C CA . TRP A 1 202 ? 56.894 9.498 24.799 1.00 25.52 202 TRP A CA 1
ATOM 1456 C C . TRP A 1 202 ? 56.551 9.317 23.307 1.00 25.89 202 TRP A C 1
ATOM 1457 O O . TRP A 1 202 ? 57.316 9.727 22.463 1.00 27.45 202 TRP A O 1
ATOM 1468 N N . PRO A 1 203 ? 55.392 8.723 22.989 1.00 26.16 203 PRO A N 1
ATOM 1469 C CA . PRO A 1 203 ? 54.909 8.454 21.625 1.00 26.99 203 PRO A CA 1
ATOM 1470 C C . PRO A 1 203 ? 53.806 9.405 21.096 1.00 27.98 203 PRO A C 1
ATOM 1471 O O . PRO A 1 203 ? 53.467 9.393 19.877 1.00 26.43 203 PRO A O 1
ATOM 1475 N N . GLY A 1 204 ? 53.288 10.258 21.986 1.00 27.02 204 GLY A N 1
ATOM 1476 C CA . GLY A 1 204 ? 52.217 11.167 21.611 1.00 28.02 204 GLY A CA 1
ATOM 1477 C C . GLY A 1 204 ? 52.631 12.231 20.637 1.00 27.32 204 GLY A C 1
ATOM 1478 O O . GLY A 1 204 ? 53.826 12.468 20.426 1.00 29.37 204 GLY A O 1
ATOM 1479 N N . LYS A 1 205 ? 51.638 12.895 20.059 1.00 27.15 205 LYS A N 1
ATOM 1480 C CA . LYS A 1 205 ? 51.867 13.925 19.058 1.00 25.12 205 LYS A CA 1
ATOM 1481 C C . LYS A 1 205 ? 52.012 15.305 19.719 1.00 25.41 205 LYS A C 1
ATOM 1482 O O . LYS A 1 205 ? 52.797 16.129 19.241 1.00 25.24 205 LYS A O 1
ATOM 1488 N N . VAL A 1 206 ? 51.319 15.541 20.843 1.00 22.90 206 VAL A N 1
ATOM 1489 C CA . VAL A 1 206 ? 51.434 16.834 21.491 1.00 20.85 206 VAL A CA 1
ATOM 1490 C C . VAL A 1 206 ? 52.755 17.010 22.234 1.00 20.06 206 VAL A C 1
ATOM 1491 O O . VAL A 1 206 ? 53.373 16.049 22.672 1.00 20.35 206 VAL A O 1
ATOM 1495 N N . PRO A 1 207 ? 53.193 18.265 22.389 1.00 19.60 207 PRO A N 1
ATOM 1496 C CA . PRO A 1 207 ? 54.441 18.606 23.079 1.00 19.46 207 PRO A CA 1
ATOM 1497 C C . PRO A 1 207 ? 54.450 18.379 24.549 1.00 18.05 207 PRO A C 1
ATOM 1498 O O . PRO A 1 207 ? 53.416 18.418 25.222 1.00 19.28 207 PRO A O 1
ATOM 1502 N N . LEU A 1 208 ? 55.631 18.135 25.067 1.00 15.54 208 LEU A N 1
ATOM 1503 C CA . LEU A 1 208 ? 55.778 17.968 26.510 1.00 16.97 208 LEU A CA 1
ATOM 1504 C C . LEU A 1 208 ? 56.176 19.266 27.200 1.00 17.24 208 LEU A C 1
ATOM 1505 O O . LEU A 1 208 ? 56.721 20.206 26.554 1.00 18.41 208 LEU A O 1
ATOM 1510 N N . VAL A 1 209 ? 55.884 19.307 28.494 1.00 18.08 209 VAL A N 1
ATOM 1511 C CA . VAL A 1 209 ? 56.217 20.459 29.338 1.00 17.62 209 VAL A CA 1
ATOM 1512 C C . VAL A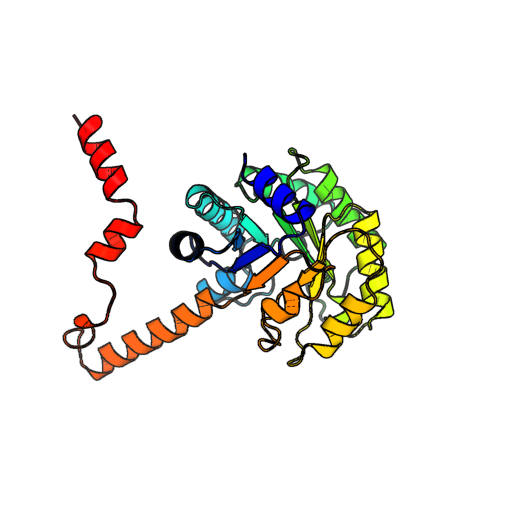 1 209 ? 57.025 19.910 30.529 1.00 17.38 209 VAL A C 1
ATOM 1513 O O . VAL A 1 209 ? 56.598 18.940 31.171 1.00 17.23 209 VAL A O 1
ATOM 1517 N N . LEU A 1 210 ? 58.170 20.544 30.797 1.00 16.13 210 LEU A N 1
ATOM 1518 C CA . LEU A 1 210 ? 59.016 20.183 31.946 1.00 17.32 210 LEU A CA 1
ATOM 1519 C C . LEU A 1 210 ? 59.111 21.320 32.991 1.00 17.20 210 LEU A C 1
ATOM 1520 O O . LEU A 1 210 ? 59.120 22.536 32.638 1.00 17.26 210 LEU A O 1
ATOM 1525 N N . VAL A 1 211 ? 59.206 20.949 34.255 1.00 16.44 211 VAL A N 1
ATOM 1526 C CA . VAL A 1 211 ? 59.398 21.912 35.361 1.00 17.08 211 VAL A CA 1
ATOM 1527 C C . VAL A 1 211 ? 60.619 21.297 36.058 1.00 17.29 211 VAL A C 1
ATOM 1528 O O . VAL A 1 211 ? 60.482 20.493 36.989 1.00 19.21 211 VAL A O 1
ATOM 1532 N N . PRO A 1 212 ? 61.816 21.631 35.591 1.00 18.65 212 PRO A N 1
ATOM 1533 C CA . PRO A 1 212 ? 63.105 21.126 36.093 1.00 18.98 212 PRO A CA 1
ATOM 1534 C C . PRO A 1 212 ? 63.618 21.604 37.431 1.00 20.41 212 PRO A C 1
ATOM 1535 O O . PRO A 1 212 ? 64.797 21.493 37.683 1.00 19.71 212 PRO A O 1
ATOM 1539 N N . THR A 1 213 ? 62.715 22.119 38.278 1.00 20.66 213 THR A N 1
ATOM 1540 C CA . THR A 1 213 ? 63.070 22.664 39.586 1.00 22.28 213 THR A CA 1
ATOM 1541 C C . THR A 1 213 ? 63.930 21.784 40.434 1.00 21.74 213 THR A C 1
ATOM 1542 O O . THR A 1 213 ? 64.897 22.290 41.008 1.00 19.93 213 THR A O 1
ATOM 1546 N N . ALA A 1 214 ? 63.601 20.483 40.493 1.00 22.21 214 ALA A N 1
ATOM 1547 C CA . ALA A 1 214 ? 64.336 19.528 41.316 1.00 24.84 214 ALA A CA 1
ATOM 1548 C C . ALA A 1 214 ? 65.614 19.007 40.655 1.00 25.66 214 ALA A C 1
ATOM 1549 O O . ALA A 1 214 ? 66.506 18.484 41.326 1.00 26.07 214 ALA A O 1
ATOM 1551 N N . TYR A 1 215 ? 65.700 19.142 39.333 1.00 25.24 215 TYR A N 1
ATOM 1552 C CA . TYR A 1 215 ? 66.876 18.658 38.607 1.00 23.82 215 TYR A CA 1
ATOM 1553 C C . TYR A 1 215 ? 67.393 19.834 37.775 1.00 25.69 215 TYR A C 1
ATOM 1554 O O . TYR A 1 215 ? 67.362 19.800 36.528 1.00 24.91 215 TYR A O 1
ATOM 1563 N N . PRO A 1 216 ? 67.931 20.882 38.457 1.00 26.38 216 PRO A N 1
ATOM 1564 C CA . PRO A 1 216 ? 68.428 22.068 37.771 1.00 27.86 216 PRO A CA 1
ATOM 1565 C C . PRO A 1 216 ? 69.562 21.881 36.831 1.00 28.50 216 PRO A C 1
ATOM 1566 O O . PRO A 1 216 ? 69.890 22.780 36.145 1.00 29.64 216 PRO A O 1
ATOM 1570 N N . GLN A 1 217 ? 70.169 20.720 36.812 1.00 29.03 217 GLN A N 1
ATOM 1571 C CA . GLN A 1 217 ? 71.286 20.528 35.915 1.00 29.58 217 GLN A CA 1
ATOM 1572 C C . GLN A 1 217 ? 70.846 20.297 34.458 1.00 28.21 217 GLN A C 1
ATOM 1573 O O . GLN A 1 217 ? 71.672 20.329 33.538 1.00 26.20 217 GLN A O 1
ATOM 1579 N N . LEU A 1 218 ? 69.542 20.129 34.246 1.00 26.64 218 LEU A N 1
ATOM 1580 C CA . LEU A 1 218 ? 69.033 19.956 32.884 1.00 24.54 218 LEU A CA 1
ATOM 1581 C C . LEU A 1 218 ? 68.842 21.375 32.392 1.00 23.95 218 LEU A C 1
ATOM 1582 O O . LEU A 1 218 ? 67.839 22.026 32.715 1.00 25.03 218 LEU A O 1
ATOM 1587 N N . THR A 1 219 ? 69.780 21.866 31.596 1.00 22.24 219 THR A N 1
ATOM 1588 C CA . THR A 1 219 ? 69.723 23.245 31.140 1.00 19.97 219 THR A CA 1
ATOM 1589 C C . THR A 1 219 ? 68.798 23.498 29.939 1.00 20.56 219 THR A C 1
ATOM 1590 O O . THR A 1 219 ? 68.246 22.544 29.340 1.00 18.49 219 THR A O 1
ATOM 1594 N N . GLU A 1 220 ? 68.639 24.768 29.538 1.00 18.94 220 GLU A N 1
ATOM 1595 C CA . GLU A 1 220 ? 67.776 24.950 28.363 1.00 21.15 220 GLU A CA 1
ATOM 1596 C C . GLU A 1 220 ? 68.395 24.335 27.100 1.00 21.62 220 GLU A C 1
ATOM 1597 O O . GLU A 1 220 ? 67.674 23.845 26.203 1.00 21.65 220 GLU A O 1
ATOM 1603 N N . ALA A 1 221 ? 69.729 24.328 27.034 1.00 21.65 221 ALA A N 1
ATOM 1604 C CA . ALA A 1 221 ? 70.384 23.747 25.853 1.00 20.76 221 ALA A CA 1
ATOM 1605 C C . ALA A 1 221 ? 70.122 22.235 25.917 1.00 21.34 221 ALA A C 1
ATOM 1606 O O . ALA A 1 221 ? 69.887 21.595 24.883 1.00 20.03 221 ALA A O 1
ATOM 1608 N N . ASP A 1 222 ? 70.134 21.659 27.117 1.00 19.56 222 ASP A N 1
ATOM 1609 C CA . ASP A 1 222 ? 69.853 20.246 27.188 1.00 21.39 222 ASP A CA 1
ATOM 1610 C C . ASP A 1 222 ? 68.372 19.998 26.765 1.00 21.32 222 ASP A C 1
ATOM 1611 O O . ASP A 1 222 ? 68.059 19.010 26.108 1.00 20.53 222 ASP A O 1
ATOM 1616 N N . ILE A 1 223 ? 67.467 20.889 27.183 1.00 21.30 223 ILE A N 1
ATOM 1617 C CA . ILE A 1 223 ? 66.052 20.693 26.870 1.00 21.17 223 ILE A CA 1
ATOM 1618 C C . ILE A 1 223 ? 65.796 20.954 25.394 1.00 20.19 223 ILE A C 1
ATOM 1619 O O . ILE A 1 223 ? 65.007 20.282 24.812 1.00 19.02 223 ILE A O 1
ATOM 1624 N N . ALA A 1 224 ? 66.447 21.939 24.808 1.00 20.71 224 ALA A N 1
ATOM 1625 C CA . ALA A 1 224 ? 66.269 22.231 23.369 1.00 21.97 224 ALA A CA 1
ATOM 1626 C C . ALA A 1 224 ? 66.568 20.970 22.539 1.00 22.24 224 ALA A C 1
ATOM 1627 O O . ALA A 1 224 ? 65.951 20.772 21.507 1.00 23.13 224 ALA A O 1
ATOM 1629 N N . ALA A 1 225 ? 67.502 20.146 23.022 1.00 20.40 225 ALA A N 1
ATOM 1630 C CA . ALA A 1 225 ? 67.917 18.913 22.376 1.00 22.17 225 ALA A CA 1
ATOM 1631 C C . ALA A 1 225 ? 66.798 17.843 22.398 1.00 22.69 225 ALA A C 1
ATOM 1632 O O . ALA A 1 225 ? 66.916 16.808 21.751 1.00 22.65 225 ALA A O 1
ATOM 1634 N N . LEU A 1 226 ? 65.747 18.090 23.185 1.00 21.28 226 LEU A N 1
ATOM 1635 C CA . LEU A 1 226 ? 64.624 17.174 23.307 1.00 21.28 226 LEU A CA 1
ATOM 1636 C C . LEU A 1 226 ? 63.530 17.806 22.424 1.00 21.78 226 LEU A C 1
ATOM 1637 O O . LEU A 1 226 ? 62.731 18.697 22.869 1.00 19.89 226 LEU A O 1
ATOM 1642 N N . SER A 1 227 ? 63.499 17.370 21.168 1.00 19.75 227 SER A N 1
ATOM 1643 C CA . SER A 1 227 ? 62.537 17.937 20.250 1.00 21.37 227 SER A CA 1
ATOM 1644 C C . SER A 1 227 ? 61.116 17.737 20.724 1.00 19.82 227 SER A C 1
ATOM 1645 O O . SER A 1 227 ? 60.226 18.420 20.264 1.00 20.45 227 SER A O 1
ATOM 1648 N N . LYS A 1 228 ? 60.893 16.776 21.589 1.00 20.87 228 LYS A N 1
ATOM 1649 C CA . LYS A 1 228 ? 59.518 16.530 22.047 1.00 21.16 228 LYS A CA 1
ATOM 1650 C C . LYS A 1 228 ? 58.964 17.523 23.089 1.00 20.90 228 LYS A C 1
ATOM 1651 O O . LYS A 1 228 ? 57.756 17.533 23.324 1.00 19.53 228 LYS A O 1
ATOM 1657 N N . VAL A 1 229 ? 59.860 18.304 23.716 1.00 19.53 229 VAL A N 1
ATOM 1658 C CA . VAL A 1 229 ? 59.492 19.280 24.770 1.00 17.94 229 VAL A CA 1
ATOM 1659 C C . VAL A 1 229 ? 59.270 20.644 24.133 1.00 18.01 229 VAL A C 1
ATOM 1660 O O . VAL A 1 229 ? 60.144 21.114 23.435 1.00 16.93 229 VAL A O 1
ATOM 1664 N N . GLY A 1 230 ? 58.113 21.270 24.361 1.00 16.18 230 GLY A N 1
ATOM 1665 C CA . GLY A 1 230 ? 57.911 22.603 23.811 1.00 18.56 230 GLY A CA 1
ATOM 1666 C C . GLY A 1 230 ? 57.933 23.747 24.853 1.00 17.36 230 GLY A C 1
ATOM 1667 O O . GLY A 1 230 ? 58.012 24.928 24.505 1.00 16.67 230 GLY A O 1
ATOM 1668 N N . ILE A 1 231 ? 57.906 23.386 26.128 1.00 18.12 231 ILE A N 1
ATOM 1669 C CA . ILE A 1 231 ? 57.851 24.386 27.168 1.00 15.50 231 ILE A CA 1
ATOM 1670 C C . ILE A 1 231 ? 58.673 24.027 28.390 1.00 15.51 231 ILE A C 1
ATOM 1671 O O . ILE A 1 231 ? 58.617 22.914 28.828 1.00 16.98 231 ILE A O 1
ATOM 1676 N N . VAL A 1 232 ? 59.469 24.950 28.918 1.00 16.10 232 VAL A N 1
ATOM 1677 C CA . VAL A 1 232 ? 60.115 24.663 30.170 1.00 15.87 232 VAL A CA 1
ATOM 1678 C C . VAL A 1 232 ? 59.567 25.694 31.165 1.00 17.36 232 VAL A C 1
ATOM 1679 O O . VAL A 1 232 ? 59.427 26.895 30.843 1.00 15.14 232 VAL A O 1
ATOM 1683 N N . ILE A 1 233 ? 59.213 25.247 32.366 1.00 16.73 233 ILE A N 1
ATOM 1684 C CA . ILE A 1 233 ? 58.672 26.207 33.365 1.00 15.69 233 ILE A CA 1
ATOM 1685 C C . ILE A 1 233 ? 59.637 26.308 34.571 1.00 16.87 233 ILE A C 1
ATOM 1686 O O . ILE A 1 233 ? 60.053 25.267 35.105 1.00 16.54 233 ILE A O 1
ATOM 1691 N N . TYR A 1 234 ? 59.978 27.543 34.970 1.00 15.21 234 TYR A N 1
ATOM 1692 C CA . TYR A 1 234 ? 60.798 27.781 36.182 1.00 14.86 234 TYR A CA 1
ATOM 1693 C C . TYR A 1 234 ? 59.749 27.930 37.260 1.00 15.32 234 TYR A C 1
ATOM 1694 O O . TYR A 1 234 ? 59.060 28.958 37.400 1.00 16.66 234 TYR A O 1
ATOM 1703 N N . GLY A 1 235 ? 59.624 26.866 38.017 1.00 13.63 235 GLY A N 1
ATOM 1704 C CA . GLY A 1 235 ? 58.521 26.775 38.949 1.00 15.85 235 GLY A CA 1
ATOM 1705 C C . GLY A 1 235 ? 58.376 27.644 40.146 1.00 17.40 235 GLY A C 1
ATOM 1706 O O . GLY A 1 235 ? 57.224 28.004 40.481 1.00 16.86 235 GLY A O 1
ATOM 1707 N N . ASN A 1 236 ? 59.501 28.014 40.787 1.00 16.48 236 ASN A N 1
ATOM 1708 C CA . ASN A 1 236 ? 59.371 28.799 42.031 1.00 16.60 236 ASN A CA 1
ATOM 1709 C C . ASN A 1 236 ? 60.590 29.662 42.381 1.00 17.56 236 ASN A C 1
ATOM 1710 O O . ASN A 1 236 ? 60.814 29.991 43.540 1.00 17.79 236 ASN A O 1
ATOM 1715 N N . HIS A 1 237 ? 61.323 30.092 41.367 1.00 16.85 237 HIS A N 1
ATOM 1716 C CA . HIS A 1 237 ? 62.543 30.820 41.557 1.00 16.65 237 HIS A CA 1
ATOM 1717 C C . HIS A 1 237 ? 62.315 32.295 41.939 1.00 16.34 237 HIS A C 1
ATOM 1718 O O . HIS A 1 237 ? 63.189 32.921 42.583 1.00 17.11 237 HIS A O 1
ATOM 1725 N N . ALA A 1 238 ? 61.159 32.836 41.601 1.00 14.73 238 ALA A N 1
ATOM 1726 C CA . ALA A 1 238 ? 60.914 34.238 42.005 1.00 16.03 238 ALA A CA 1
ATOM 1727 C C . ALA A 1 238 ? 60.652 34.278 43.528 1.00 16.23 238 ALA A C 1
ATOM 1728 O O . ALA A 1 238 ? 61.244 35.101 44.253 1.00 16.45 238 ALA A O 1
ATOM 1730 N N . ILE A 1 239 ? 59.812 33.384 44.036 1.00 15.92 239 ILE A N 1
ATOM 1731 C CA . ILE A 1 239 ? 59.543 33.526 45.491 1.00 19.08 239 ILE A CA 1
ATOM 1732 C C . ILE A 1 239 ? 60.847 33.204 46.300 1.00 18.48 239 ILE A C 1
ATOM 1733 O O . ILE A 1 239 ? 61.136 33.786 47.373 1.00 18.07 239 ILE A O 1
ATOM 1738 N N . ARG A 1 240 ? 61.647 32.308 45.746 1.00 17.66 240 ARG A N 1
ATOM 1739 C CA . ARG A 1 240 ? 62.862 31.898 46.418 1.00 19.20 240 ARG A CA 1
ATOM 1740 C C . ARG A 1 240 ? 63.823 33.047 46.410 1.00 17.54 240 ARG A C 1
ATOM 1741 O O . ARG A 1 240 ? 64.366 33.376 47.467 1.00 16.30 240 ARG A O 1
ATOM 1749 N N . ALA A 1 241 ? 63.987 33.698 45.260 1.00 17.52 241 ALA A N 1
ATOM 1750 C CA . ALA A 1 241 ? 64.873 34.845 45.203 1.00 18.96 241 ALA A CA 1
ATOM 1751 C C . ALA A 1 241 ? 64.402 35.970 46.181 1.00 18.69 241 ALA A C 1
ATOM 1752 O O . ALA A 1 241 ? 65.225 36.647 46.849 1.00 15.33 241 ALA A O 1
ATOM 1754 N N . ALA A 1 242 ? 63.088 36.203 46.204 1.00 17.54 242 ALA A N 1
ATOM 1755 C CA . ALA A 1 242 ? 62.523 37.227 47.024 1.00 18.07 242 ALA A CA 1
ATOM 1756 C C . ALA A 1 242 ? 62.833 36.943 48.476 1.00 17.51 242 ALA A C 1
ATOM 1757 O O . ALA A 1 242 ? 63.299 37.829 49.197 1.00 18.24 242 ALA A O 1
ATOM 1759 N N . VAL A 1 243 ? 62.546 35.716 48.916 1.00 17.58 243 VAL A N 1
ATOM 1760 C CA . VAL A 1 243 ? 62.768 35.344 50.295 1.00 18.06 243 VAL A CA 1
ATOM 1761 C C . VAL A 1 243 ? 64.231 35.530 50.667 1.00 18.53 243 VAL A C 1
ATOM 1762 O O . VAL A 1 243 ? 64.537 36.120 51.712 1.00 19.63 243 VAL A O 1
ATOM 1766 N N . GLY A 1 244 ? 65.117 35.104 49.774 1.00 18.06 244 GLY A N 1
ATOM 1767 C CA . GLY A 1 244 ? 66.534 35.204 50.061 1.00 19.10 244 GLY A CA 1
ATOM 1768 C C . GLY A 1 244 ? 66.931 36.632 50.288 1.00 16.75 244 GLY A C 1
ATOM 1769 O O . GLY A 1 244 ? 67.620 36.912 51.278 1.00 18.23 244 GLY A O 1
ATOM 1770 N N . ALA A 1 245 ? 66.443 37.544 49.454 1.00 17.83 245 ALA A N 1
ATOM 1771 C CA . ALA A 1 245 ? 66.881 38.930 49.629 1.00 16.68 245 ALA A CA 1
ATOM 1772 C C . ALA A 1 245 ? 66.169 39.684 50.742 1.00 18.42 245 ALA A C 1
ATOM 1773 O O . ALA A 1 245 ? 66.771 40.546 51.441 1.00 17.18 245 ALA A O 1
ATOM 1775 N N . VAL A 1 246 ? 64.887 39.382 50.938 1.00 16.66 246 VAL A N 1
ATOM 1776 C CA . VAL A 1 246 ? 64.145 40.108 51.994 1.00 17.78 246 VAL A CA 1
ATOM 1777 C C . VAL A 1 246 ? 64.667 39.742 53.361 1.00 18.82 246 VAL A C 1
ATOM 1778 O O . VAL A 1 246 ? 64.876 40.604 54.252 1.00 18.66 246 VAL A O 1
ATOM 1782 N N . ARG A 1 247 ? 64.906 38.446 53.517 1.00 17.96 247 ARG A N 1
ATOM 1783 C CA . ARG A 1 247 ? 65.442 37.941 54.748 1.00 19.13 247 ARG A CA 1
ATOM 1784 C C . ARG A 1 247 ? 66.820 38.584 55.056 1.00 20.04 247 ARG A C 1
ATOM 1785 O O . ARG A 1 247 ? 67.136 38.902 56.227 1.00 19.03 247 ARG A O 1
ATOM 1793 N N . GLU A 1 248 ? 67.657 38.739 54.023 1.00 18.38 248 GLU A N 1
ATOM 1794 C CA . GLU A 1 248 ? 68.988 39.303 54.234 1.00 20.44 248 GLU A CA 1
ATOM 1795 C C . GLU A 1 248 ? 68.916 40.807 54.546 1.00 19.82 248 GLU A C 1
ATOM 1796 O O . GLU A 1 248 ? 69.630 41.295 55.443 1.00 19.47 248 GLU A O 1
ATOM 1802 N N . VAL A 1 249 ? 68.079 41.551 53.816 1.00 19.25 249 VAL A N 1
ATOM 1803 C CA . VAL A 1 249 ? 67.979 42.971 54.064 1.00 18.63 249 VAL A CA 1
ATOM 1804 C C . VAL A 1 249 ? 67.398 43.185 55.493 1.00 19.07 249 VAL A C 1
ATOM 1805 O O . VAL A 1 249 ? 67.877 44.034 56.206 1.00 17.27 249 VAL A O 1
ATOM 1809 N N . PHE A 1 250 ? 66.410 42.375 55.904 1.00 15.16 250 PHE A N 1
ATOM 1810 C CA . PHE A 1 250 ? 65.812 42.536 57.222 1.00 17.98 250 PHE A CA 1
ATOM 1811 C C . PHE A 1 250 ? 66.853 42.270 58.299 1.00 18.29 250 PHE A C 1
ATOM 1812 O O . PHE A 1 250 ? 66.928 43.005 59.311 1.00 17.96 250 PHE A O 1
ATOM 1820 N N . ALA A 1 251 ? 67.671 41.244 58.079 1.00 20.07 251 ALA A N 1
ATOM 1821 C CA . ALA A 1 251 ? 68.689 40.870 59.086 1.00 19.15 251 ALA A CA 1
ATOM 1822 C C . ALA A 1 251 ? 69.734 41.987 59.145 1.00 18.54 251 ALA A C 1
ATOM 1823 O O . ALA A 1 251 ? 70.191 42.338 60.227 1.00 20.31 251 ALA A O 1
ATOM 1825 N N . ARG A 1 252 ? 70.131 42.557 58.006 1.00 21.00 252 ARG A N 1
ATOM 1826 C CA . ARG A 1 252 ? 71.086 43.652 58.031 1.00 20.34 252 ARG A CA 1
ATOM 1827 C C . ARG A 1 252 ? 70.536 44.890 58.736 1.00 21.11 252 ARG A C 1
ATOM 1828 O O . ARG A 1 252 ? 71.258 45.534 59.537 1.00 21.08 252 ARG A O 1
ATOM 1836 N N . ILE A 1 253 ? 69.275 45.246 58.454 1.00 18.86 253 ILE A N 1
ATOM 1837 C CA . ILE A 1 253 ? 68.681 46.438 59.059 1.00 18.26 253 ILE A CA 1
ATOM 1838 C C . ILE A 1 253 ? 68.656 46.282 60.577 1.00 19.04 253 ILE A C 1
ATOM 1839 O O . ILE A 1 253 ? 68.944 47.208 61.298 1.00 17.30 253 ILE A O 1
ATOM 1844 N N . ARG A 1 254 ? 68.356 45.080 61.051 1.00 19.95 254 ARG A N 1
ATOM 1845 C CA . ARG A 1 254 ? 68.293 44.846 62.492 1.00 22.91 254 ARG A CA 1
ATOM 1846 C C . ARG A 1 254 ? 69.695 44.829 63.155 1.00 25.25 254 ARG A C 1
ATOM 1847 O O . ARG A 1 254 ? 69.850 45.305 64.281 1.00 24.09 254 ARG A O 1
ATOM 1861 N N . ARG A 1 255 ? 70.692 44.331 62.434 1.00 23.94 255 ARG A N 1
ATOM 1862 C CA . ARG A 1 255 ? 72.076 44.274 62.897 1.00 26.38 255 ARG A CA 1
ATOM 1863 C C . ARG A 1 255 ? 72.653 45.709 62.870 1.00 25.38 255 ARG A C 1
ATOM 1864 O O . ARG A 1 255 ? 73.317 46.148 63.819 1.00 26.42 255 ARG A O 1
ATOM 1872 N N . ASP A 1 256 ? 72.398 46.457 61.797 1.00 25.49 256 ASP A N 1
ATOM 1873 C CA . ASP A 1 256 ? 72.901 47.835 61.677 1.00 24.73 256 ASP A CA 1
ATOM 1874 C C . ASP A 1 256 ? 72.088 48.889 62.479 1.00 25.21 256 ASP A C 1
ATOM 1875 O O . ASP A 1 256 ? 72.518 50.040 62.644 1.00 24.70 256 ASP A O 1
ATOM 1880 N N . GLY A 1 257 ? 70.911 48.511 62.954 1.00 23.57 257 GLY A N 1
ATOM 1881 C CA . GLY A 1 257 ? 70.103 49.466 63.678 1.00 22.65 257 GLY A CA 1
ATOM 1882 C C . GLY A 1 257 ? 69.674 50.550 62.721 1.00 21.97 257 GLY A C 1
ATOM 1883 O O . GLY A 1 257 ? 69.759 51.714 63.036 1.00 21.08 257 GLY A O 1
ATOM 1884 N N . GLY A 1 258 ? 69.228 50.181 61.535 1.00 20.51 258 GLY A N 1
ATOM 1885 C CA . GLY A 1 258 ? 68.810 51.219 60.599 1.00 21.05 258 GLY A CA 1
ATOM 1886 C C . GLY A 1 258 ? 69.061 50.856 59.143 1.00 21.03 258 GLY A C 1
ATOM 1887 O O . GLY A 1 258 ? 69.516 49.761 58.884 1.00 19.28 258 GLY A O 1
ATOM 1888 N N . ILE A 1 259 ? 68.776 51.792 58.223 1.00 22.37 259 ILE A N 1
ATOM 1889 C CA . ILE A 1 259 ? 68.938 51.586 56.782 1.00 24.35 259 ILE A CA 1
ATOM 1890 C C . ILE A 1 259 ? 70.074 52.390 56.175 1.00 27.25 259 ILE A C 1
ATOM 1891 O O . ILE A 1 259 ? 70.214 52.438 54.939 1.00 26.29 259 ILE A O 1
ATOM 1896 N N . ARG A 1 260 ? 70.893 53.031 57.020 1.00 28.53 260 ARG A N 1
ATOM 1897 C CA . ARG A 1 260 ? 71.990 53.875 56.504 1.00 29.24 260 ARG A CA 1
ATOM 1898 C C . ARG A 1 260 ? 72.953 53.159 55.556 1.00 29.88 260 ARG A C 1
ATOM 1899 O O . ARG A 1 260 ? 73.431 53.792 54.631 1.00 32.13 260 ARG A O 1
ATOM 1907 N N . GLU A 1 261 ? 73.210 51.870 55.793 1.00 30.00 261 GLU A N 1
ATOM 1908 C CA . GLU A 1 261 ? 74.130 50.997 55.033 1.00 30.79 261 GLU A CA 1
ATOM 1909 C C . GLU A 1 261 ? 73.446 50.271 53.895 1.00 29.53 261 GLU A C 1
ATOM 1910 O O . GLU A 1 261 ? 73.960 50.169 52.801 1.00 29.85 261 GLU A O 1
ATOM 1916 N N . VAL A 1 262 ? 72.270 49.751 54.182 1.00 26.11 262 VAL A N 1
ATOM 1917 C CA . VAL A 1 262 ? 71.574 48.982 53.210 1.00 24.45 262 VAL A CA 1
ATOM 1918 C C . VAL A 1 262 ? 70.944 49.807 52.117 1.00 23.67 262 VAL A C 1
ATOM 1919 O O . VAL A 1 262 ? 70.714 49.320 51.029 1.00 25.15 262 VAL A O 1
ATOM 1925 N N . ASP A 1 263 ? 70.677 51.072 52.369 1.00 23.01 263 ASP A N 1
ATOM 1926 C CA . ASP A 1 263 ? 70.012 51.861 51.372 1.00 24.25 263 ASP A CA 1
ATOM 1927 C C . ASP A 1 263 ? 70.714 51.905 50.027 1.00 25.41 263 ASP A C 1
ATOM 1928 O O . ASP A 1 263 ? 70.060 51.681 49.016 1.00 25.93 263 ASP A O 1
ATOM 1933 N N . ALA A 1 264 ? 72.035 52.148 50.020 1.00 23.88 264 ALA A N 1
ATOM 1934 C CA . ALA A 1 264 ? 72.786 52.300 48.745 1.00 27.26 264 ALA A CA 1
ATOM 1935 C C . ALA A 1 264 ? 72.664 51.163 47.747 1.00 27.13 264 ALA A C 1
ATOM 1936 O O . ALA A 1 264 ? 72.509 51.382 46.549 1.00 31.78 264 ALA A O 1
ATOM 1938 N N . ALA A 1 265 ? 72.688 49.953 48.257 1.00 27.61 265 ALA A N 1
ATOM 1939 C CA . ALA A 1 265 ? 72.626 48.739 47.475 1.00 26.79 265 ALA A CA 1
ATOM 1940 C C . ALA A 1 265 ? 71.217 48.508 46.854 1.00 25.94 265 ALA A C 1
ATOM 1941 O O . ALA A 1 265 ? 71.066 48.020 45.707 1.00 26.84 265 ALA A O 1
ATOM 1943 N N . LEU A 1 266 ? 70.184 48.877 47.581 1.00 21.14 266 LEU A N 1
ATOM 1944 C CA . LEU A 1 266 ? 68.810 48.611 47.096 1.00 19.70 266 LEU A CA 1
ATOM 1945 C C . LEU A 1 266 ? 68.388 49.303 45.787 1.00 19.32 266 LEU A C 1
ATOM 1946 O O . LEU A 1 266 ? 68.883 50.361 45.470 1.00 17.58 266 LEU A O 1
ATOM 1951 N N . PRO A 1 267 ? 67.389 48.748 45.070 1.00 19.85 267 PRO A N 1
ATOM 1952 C CA . PRO A 1 267 ? 66.962 49.471 43.866 1.00 19.74 267 PRO A CA 1
ATOM 1953 C C . PRO A 1 267 ? 66.378 50.783 44.522 1.00 19.23 267 PRO A C 1
ATOM 1954 O O . PRO A 1 267 ? 65.873 50.755 45.678 1.00 17.55 267 PRO A O 1
ATOM 1958 N N . SER A 1 268 ? 66.406 51.903 43.818 1.00 19.80 268 SER A N 1
ATOM 1959 C CA . SER A 1 268 ? 65.926 53.166 44.397 1.00 19.21 268 SER A CA 1
ATOM 1960 C C . SER A 1 268 ? 64.401 53.242 44.409 1.00 21.11 268 SER A C 1
ATOM 1961 O O . SER A 1 268 ? 63.751 52.485 43.684 1.00 20.75 268 SER A O 1
ATOM 1964 N N . VAL A 1 269 ? 63.844 54.147 45.226 1.00 19.64 269 VAL A N 1
ATOM 1965 C CA . VAL A 1 269 ? 62.402 54.353 45.213 1.00 19.47 269 VAL A CA 1
ATOM 1966 C C . VAL A 1 269 ? 61.997 54.791 43.820 1.00 20.46 269 VAL A C 1
ATOM 1967 O O . VAL A 1 269 ? 60.965 54.355 43.279 1.00 19.48 269 VAL A O 1
ATOM 1971 N N . LYS A 1 270 ? 62.774 55.674 43.206 1.00 19.49 270 LYS A N 1
ATOM 1972 C CA . LYS A 1 270 ? 62.443 56.069 41.847 1.00 19.56 270 LYS A CA 1
ATOM 1973 C C . LYS A 1 270 ? 62.315 54.893 40.837 1.00 19.91 270 LYS A C 1
ATOM 1974 O O . LYS A 1 270 ? 61.439 54.892 39.933 1.00 19.80 270 LYS A O 1
ATOM 1980 N N . GLU A 1 271 ? 63.151 53.873 40.993 1.00 19.49 271 GLU A N 1
ATOM 1981 C CA . GLU A 1 271 ? 63.072 52.713 40.138 1.00 19.22 271 GLU A CA 1
ATOM 1982 C C . GLU A 1 271 ? 61.745 51.943 40.330 1.00 20.10 271 GLU A C 1
ATOM 1983 O O . GLU A 1 271 ? 61.148 51.406 39.373 1.00 17.73 271 GLU A O 1
ATOM 1989 N N . ILE A 1 272 ? 61.288 51.846 41.570 1.00 18.50 272 ILE A N 1
ATOM 1990 C CA . ILE A 1 272 ? 59.989 51.177 41.796 1.00 17.44 272 ILE A CA 1
ATOM 1991 C C . ILE A 1 272 ? 58.864 52.051 41.199 1.00 18.04 272 ILE A C 1
ATOM 1992 O O . ILE A 1 272 ? 57.896 51.533 40.563 1.00 17.13 272 ILE A O 1
ATOM 1997 N N . ILE A 1 273 ? 58.946 53.366 41.397 1.00 15.96 273 ILE A N 1
ATOM 1998 C CA . ILE A 1 273 ? 57.894 54.203 40.845 1.00 18.60 273 ILE A CA 1
ATOM 1999 C C . ILE A 1 273 ? 57.783 54.043 39.298 1.00 17.76 273 ILE A C 1
ATOM 2000 O O . ILE A 1 273 ? 56.682 54.113 38.720 1.00 17.51 273 ILE A O 1
ATOM 2005 N N . GLU A 1 274 ? 58.919 53.839 38.634 1.00 17.87 274 GLU A N 1
ATOM 2006 C CA . GLU A 1 274 ? 58.891 53.647 37.197 1.00 18.97 274 GLU A CA 1
ATOM 2007 C C . GLU A 1 274 ? 58.248 52.275 36.844 1.00 19.42 274 GLU A C 1
ATOM 2008 O O . GLU A 1 274 ? 57.494 52.138 35.888 1.00 19.32 274 GLU A O 1
ATOM 2014 N N . LEU A 1 275 ? 58.548 51.268 37.642 1.00 17.09 275 LEU A N 1
ATOM 2015 C CA . LEU A 1 275 ? 57.995 49.939 37.419 1.00 19.88 275 LEU A CA 1
ATOM 2016 C C . LEU A 1 275 ? 56.481 49.959 37.660 1.00 21.22 275 LEU A C 1
ATOM 2017 O O . LEU A 1 275 ? 55.751 49.124 37.136 1.00 19.92 275 LEU A O 1
ATOM 2022 N N . GLN A 1 276 ? 56.028 50.924 38.449 1.00 21.40 276 GLN A N 1
ATOM 2023 C CA . GLN A 1 276 ? 54.610 51.089 38.711 1.00 21.46 276 GLN A CA 1
ATOM 2024 C C . GLN A 1 276 ? 53.825 51.764 37.574 1.00 21.06 276 GLN A C 1
ATOM 2025 O O . GLN A 1 276 ? 52.622 51.895 37.655 1.00 20.49 276 GLN A O 1
ATOM 2031 N N . GLY A 1 277 ? 54.508 52.207 36.528 1.00 22.30 277 GLY A N 1
ATOM 2032 C CA . GLY A 1 277 ? 53.817 52.838 35.414 1.00 24.73 277 GLY A CA 1
ATOM 2033 C C . GLY A 1 277 ? 53.626 54.338 35.641 1.00 25.82 277 GLY A C 1
ATOM 2034 O O . GLY A 1 277 ? 52.684 54.952 35.074 1.00 25.53 277 GLY A O 1
ATOM 2035 N N . ASP A 1 278 ? 54.514 54.941 36.440 1.00 25.49 278 ASP A N 1
ATOM 2036 C CA . ASP A 1 278 ? 54.396 56.367 36.699 1.00 27.07 278 ASP A CA 1
ATOM 2037 C C . ASP A 1 278 ? 54.309 57.205 35.421 1.00 28.53 278 ASP A C 1
ATOM 2038 O O . ASP A 1 278 ? 53.546 58.148 35.345 1.00 28.13 278 ASP A O 1
ATOM 2043 N N . GLU A 1 279 ? 55.115 56.860 34.428 1.00 30.32 279 GLU A N 1
ATOM 2044 C CA . GLU A 1 279 ? 55.150 57.569 33.160 1.00 31.49 279 GLU A CA 1
ATOM 2045 C C . GLU A 1 279 ? 53.759 57.669 32.509 1.00 29.89 279 GLU A C 1
ATOM 2046 O O . GLU A 1 279 ? 53.267 58.751 32.147 1.00 27.94 279 GLU A O 1
ATOM 2052 N N . ARG A 1 280 ? 53.151 56.506 32.346 1.00 27.57 280 ARG A N 1
ATOM 2053 C CA . ARG A 1 280 ? 51.830 56.432 31.784 1.00 27.97 280 ARG A CA 1
ATOM 2054 C C . ARG A 1 280 ? 50.873 57.298 32.619 1.00 26.05 280 ARG A C 1
ATOM 2055 O O . ARG A 1 280 ? 50.131 58.122 32.093 1.00 25.32 280 ARG A O 1
ATOM 2063 N N . MET A 1 281 ? 50.916 57.132 33.930 1.00 23.05 281 MET A N 1
ATOM 2064 C CA . MET A 1 281 ? 50.058 57.908 34.776 1.00 22.65 281 MET A CA 1
ATOM 2065 C C . MET A 1 281 ? 50.285 59.407 34.589 1.00 21.80 281 MET A C 1
ATOM 2066 O O . MET A 1 281 ? 49.317 60.174 34.608 1.00 19.94 281 MET A O 1
ATOM 2071 N N . ARG A 1 282 ? 51.534 59.866 34.422 1.00 22.56 282 ARG A N 1
ATOM 2072 C CA . ARG A 1 282 ? 51.725 61.330 34.202 1.00 22.58 282 ARG A CA 1
ATOM 2073 C C . ARG A 1 282 ? 51.124 61.797 32.872 1.00 21.26 282 ARG A C 1
ATOM 2074 O O . ARG A 1 282 ? 50.646 62.935 32.738 1.00 22.48 282 ARG A O 1
ATOM 2082 N N . ALA A 1 283 ? 51.154 60.931 31.871 1.00 20.52 283 ALA A N 1
ATOM 2083 C CA . ALA A 1 283 ? 50.570 61.301 30.574 1.00 17.85 283 ALA A CA 1
ATOM 2084 C C . ALA A 1 283 ? 49.055 61.428 30.788 1.00 20.04 283 ALA A C 1
ATOM 2085 O O . ALA A 1 283 ? 48.420 62.424 30.348 1.00 18.50 283 ALA A O 1
ATOM 2087 N N . VAL A 1 284 ? 48.474 60.470 31.526 1.00 18.22 284 VAL A N 1
ATOM 2088 C CA . VAL A 1 284 ? 47.044 60.527 31.789 1.00 18.43 284 VAL A CA 1
ATOM 2089 C C . VAL A 1 284 ? 46.670 61.802 32.582 1.00 19.46 284 VAL A C 1
ATOM 2090 O O . VAL A 1 284 ? 45.704 62.529 32.220 1.00 19.38 284 VAL A O 1
ATOM 2094 N N . GLU A 1 285 ? 47.415 62.111 33.637 1.00 20.89 285 GLU A N 1
ATOM 2095 C CA . GLU A 1 285 ? 47.124 63.307 34.420 1.00 23.33 285 GLU A CA 1
ATOM 2096 C C . GLU A 1 285 ? 47.263 64.523 33.557 1.00 23.51 285 GLU A C 1
ATOM 2097 O O . GLU A 1 285 ? 46.443 65.461 33.629 1.00 22.68 285 GLU A O 1
ATOM 2103 N N . ALA A 1 286 ? 48.338 64.543 32.770 1.00 24.69 286 ALA A N 1
ATOM 2104 C CA . ALA A 1 286 ? 48.556 65.709 31.902 1.00 22.75 286 ALA A CA 1
ATOM 2105 C C . ALA A 1 286 ? 47.436 65.852 30.883 1.00 23.35 286 ALA A C 1
ATOM 2106 O O . ALA A 1 286 ? 47.029 66.967 30.588 1.00 22.45 286 ALA A O 1
ATOM 2108 N N . ARG A 1 287 ? 46.897 64.756 30.345 1.00 21.67 287 ARG A N 1
ATOM 2109 C CA . ARG A 1 287 ? 45.879 65.003 29.324 1.00 20.53 287 ARG A CA 1
ATOM 2110 C C . ARG A 1 287 ? 44.442 65.006 29.787 1.00 20.80 287 ARG A C 1
ATOM 2111 O O . ARG A 1 287 ? 43.567 65.514 29.068 1.00 17.77 287 ARG A O 1
ATOM 2119 N N . TYR A 1 288 ? 44.180 64.528 31.002 1.00 20.62 288 TYR A N 1
ATOM 2120 C CA . TYR A 1 288 ? 42.793 64.448 31.447 1.00 21.76 288 TYR A CA 1
ATOM 2121 C C . TYR A 1 288 ? 42.432 65.062 32.807 1.00 23.10 288 TYR A C 1
ATOM 2122 O O . TYR A 1 288 ? 41.261 65.174 33.106 1.00 22.26 288 TYR A O 1
ATOM 2131 N N . LEU A 1 289 ? 43.412 65.406 33.644 1.00 24.59 289 LEU A N 1
ATOM 2132 C CA . LEU A 1 289 ? 43.072 65.974 34.947 1.00 26.62 289 LEU A CA 1
ATOM 2133 C C . LEU A 1 289 ? 42.954 67.478 34.695 1.00 28.06 289 LEU A C 1
ATOM 2134 O O . LEU A 1 289 ? 43.954 68.162 34.438 1.00 28.03 289 LEU A O 1
ATOM 2139 N N . LYS A 1 290 ? 41.741 68.000 34.748 1.00 29.52 290 LYS A N 1
ATOM 2140 C CA . LYS A 1 290 ? 41.504 69.414 34.461 1.00 30.84 290 LYS A CA 1
ATOM 2141 C C . LYS A 1 290 ? 40.627 70.104 35.485 1.00 31.64 290 LYS A C 1
ATOM 2142 O O . LYS A 1 290 ? 40.333 71.299 35.257 1.00 32.44 290 LYS A O 1
#

CATH classification: 3.20.20.60

Organism: Variovorax sp. (strain Pal2) (NCBI:txid218557)

GO terms:
  GO:0033978 phosphonopyruvate hydrolase activity (F, IDA)

Sequence (283 aa):
MTKNQALRAALDSGRLFTAMAAHNPLVAKLAEQAGFGGIWGSGFELSASYAVPDANILSMSTHLEMMRAIASTVSIPLIADIDTGFGNAVNVHYVVPQYEAAGASAIVMEDKTFPKDTQELVRIEEFQGKIAAATAARADRDFVVIARVEALIAGLGQQEAVRRGQAYEEAGADAILIHSRQKTPDEILAFVKSWPGKVPLVLVPTAYPQLTEADIAALSKVGIVIYGNHAIRAAVGAVREVFARIRRDGGIREVDAALPSVKEIIELQGDERMRAVEARYLK

InterPro domains:
  IPR012649 Phosphonopyruvate hydrolase [TIGR02321] (1-290)
  IPR015813 Pyruvate/Phosphoenolpyruvate kinase-like domain superfamily [SSF51621] (2-289)
  IPR039556 ICL/PEPM domain [cd00377] (7-252)
  IPR040442 Pyruvate kinase-like domain superfamily [G3DSA:3.20.20.60] (1-290)

Foldseek 3Di:
DAQLVLVLCLQVVLHAAEEEEDQAQLRQLVCVVVPHQYYELALCQVCVVVVHHSQPPDDQVVSLVRLLRNQVRDRHAYEYECEQLSDFLVSVLVVLQSSVVSRHLEYEHEQADPPDDCNGGDDLVRVLSNLLSNCVNDDDNSRAYEYEYCCVVVVVDLVVSLVSQQSNVVSPHQEYEYEDQAQACPRVVVSLVPRPDDHAYEYACQNPVVCDVVNVSVSSRHRYYYPHHVVSVVVCVVVVVQVVVCVVVVHCPPVQVVDDHPVVVCVSVVVVVVVVCCVVPVD

Solvent-accessible surface area: 14775 Å² total; per-residue (Å²): 166,80,56,21,70,33,0,48,36,2,19,113,61,70,151,46,18,21,0,28,0,2,18,48,31,73,29,0,51,81,6,48,116,79,61,52,24,0,0,12,0,3,7,91,0,2,3,40,53,122,97,48,86,75,60,71,101,33,59,48,67,43,7,10,81,38,1,95,39,0,8,98,60,9,80,29,7,1,1,0,13,0,22,4,0,51,17,75,30,94,59,0,83,156,9,0,51,83,0,27,83,6,28,2,0,0,0,2,0,14,0,86,34,86,93,195,104,185,202,114,17,15,144,35,101,58,0,40,32,4,0,44,16,0,27,78,16,46,94,51,209,42,0,0,0,2,0,26,0,4,0,14,56,20,62,78,36,50,151,23,0,19,115,18,0,82,12,0,36,144,22,28,4,22,0,0,0,0,8,0,135,82,135,66,17,98,40,0,61,52,0,6,175,57,3,80,22,196,29,31,0,1,0,11,7,35,16,0,93,92,12,69,74,80,63,1,65,81,35,113,80,9,9,1,0,2,41,6,25,60,17,16,130,71,36,76,30,66,67,163,108,29,138,45,68,42,213,173,64,70,28,104,216,97,2,85,98,81,81,91,49,106,146,81,79,73,111,42,134,24,27,115,190,100,126,36,75,77,77,159,165,134,222

Radius of gyration: 20.17 Å; Cα contacts (8 Å, |Δi|>4): 500; chains: 1; bounding box: 42×67×48 Å

Nearest PDB structures (foldseek):
  2dua-assembly1_A  TM=1.001E+00  e=1.226E-52  Variovorax sp. Pal2
  2hrw-assembly1_A  TM=1.002E+00  e=2.424E-50  Variovorax sp. Pal2
  1s2v-assembly1_A  TM=9.746E-01  e=4.986E-31  Mytilus edulis
  1s2w-assembly1_A  TM=9.462E-01  e=5.294E-26  Mytilus edulis
  4iqe-assembly1_B  TM=9.110E-01  e=1.952E-21  Bacillus anthracis

Secondary structure (DSSP, 8-state):
--HHHHHHHHHHH-PPEEEEE-SSHHHHHHHHHHT-SEEEE-HHHHHHHTTS-TTT-S-HHHHHHHHHHHHTT-SS-EEEE-TTTTSSHHHHHHHHHHHHHHT-SEEEEE-B-SSPP---B--HHHHHHHHHHHHHH-SSTTSEEEEEE-TTTTT--HHHHHHHHHHHHHTT-SEEEE----SSSHHHHHHHHH---SSPEEE-GGG-TTS-HHHHHT-TTEEEEEE-SHHHHHHHHHHHHHHHHHHHHTSSTTTTTTSPPHHHHHHHTTHHHHHHHHHHH--